Protein AF-A0A8I1XTA6-F1 (afdb_monomer_lite)

Foldseek 3Di:
DDPVVLVVCLCVVPLVVLVVVLVVVLVVVCVVCVVVLVVLVVVQVVVQVVVCCDPVNPDPDWDDWDFADDPVCLVVVNQKTWIWTAHVVPPPGPRIGTTIGGPNSNSVSVVVSVVVSVVVLLVQCLQVQRDDPPPPVSNVVSCCQQLVQLLLQCLACVVLQQVQLVVPCVFFLRHDRRFSLQSQQAQGWGQGLVVLEIGGDGSYLASCVSVVVLVVVCVVVVHCSCVVRVVSPPDHNVVSVVVSVVSVHDDDDWHKHKDQRHARSVRHRPSGIGIHTDD

Structure (mmCIF, N/CA/C/O backbone):
data_AF-A0A8I1XTA6-F1
#
_entry.id   AF-A0A8I1XTA6-F1
#
loop_
_atom_site.group_PDB
_atom_site.id
_atom_site.type_symbol
_atom_site.label_atom_id
_atom_site.label_alt_id
_atom_site.label_comp_id
_atom_site.label_asym_id
_atom_site.label_entity_id
_atom_site.label_seq_id
_atom_site.pdbx_PDB_ins_code
_atom_site.Cartn_x
_atom_site.Cartn_y
_atom_site.Cartn_z
_atom_site.occupancy
_atom_site.B_iso_or_equiv
_atom_site.auth_seq_id
_atom_site.auth_comp_id
_atom_site.auth_asym_id
_atom_site.auth_atom_id
_atom_site.pdbx_PDB_model_num
ATOM 1 N N . MET A 1 1 ? 16.127 -5.825 5.470 1.00 48.69 1 MET A N 1
ATOM 2 C CA . MET A 1 1 ? 15.317 -5.416 6.632 1.00 48.69 1 MET A CA 1
ATOM 3 C C . MET A 1 1 ? 14.434 -6.584 7.025 1.00 48.69 1 MET A C 1
ATOM 5 O O . MET A 1 1 ? 13.783 -7.151 6.153 1.00 48.69 1 MET A O 1
ATOM 9 N N . ASN A 1 2 ? 14.467 -7.003 8.286 1.00 51.25 2 ASN A N 1
ATOM 10 C CA . ASN A 1 2 ? 13.578 -8.046 8.789 1.00 51.25 2 ASN A CA 1
ATOM 11 C C . ASN A 1 2 ? 12.186 -7.468 9.123 1.00 51.25 2 ASN A C 1
ATOM 13 O O . ASN A 1 2 ? 11.978 -6.255 9.117 1.00 51.25 2 ASN A O 1
ATOM 17 N N . ARG A 1 3 ? 11.213 -8.342 9.404 1.00 50.72 3 ARG A N 1
ATOM 18 C CA . ARG A 1 3 ? 9.814 -7.951 9.662 1.00 50.72 3 ARG A CA 1
ATOM 19 C C . ARG A 1 3 ? 9.674 -6.934 10.798 1.00 50.72 3 ARG A C 1
ATOM 21 O O . ARG A 1 3 ? 8.848 -6.030 10.712 1.00 50.72 3 ARG A O 1
ATOM 28 N N . GLN A 1 4 ? 10.450 -7.100 11.862 1.00 57.53 4 GLN A N 1
ATOM 29 C CA . GLN A 1 4 ? 10.361 -6.261 13.050 1.00 57.53 4 GLN A CA 1
ATOM 30 C C . GLN A 1 4 ? 10.988 -4.887 12.801 1.00 57.53 4 GLN A C 1
ATOM 32 O O . GLN A 1 4 ? 10.399 -3.876 13.168 1.00 57.53 4 GLN A O 1
ATOM 37 N N . GLU A 1 5 ? 12.113 -4.843 12.090 1.00 58.41 5 GLU A N 1
ATOM 38 C CA . GLU A 1 5 ? 12.756 -3.604 11.642 1.00 58.41 5 GLU A CA 1
ATOM 39 C C . GLU A 1 5 ? 11.857 -2.814 10.680 1.00 58.41 5 GLU A C 1
ATOM 41 O O . GLU A 1 5 ? 11.722 -1.602 10.823 1.00 58.41 5 GLU A O 1
ATOM 46 N N . ALA A 1 6 ? 11.184 -3.493 9.743 1.00 58.97 6 ALA A N 1
ATOM 47 C CA . ALA A 1 6 ? 10.256 -2.856 8.808 1.00 58.97 6 ALA A CA 1
ATOM 48 C C . ALA A 1 6 ? 9.039 -2.262 9.523 1.00 58.97 6 ALA A C 1
ATOM 50 O O . ALA A 1 6 ? 8.633 -1.139 9.223 1.00 58.97 6 ALA A O 1
ATOM 51 N N . LEU A 1 7 ? 8.487 -2.987 10.501 1.00 65.88 7 LEU A N 1
ATOM 52 C CA . LEU A 1 7 ? 7.398 -2.484 11.331 1.00 65.88 7 LEU A CA 1
ATOM 53 C C . LEU A 1 7 ? 7.845 -1.281 12.170 1.00 65.88 7 LEU A C 1
ATOM 55 O O . LEU A 1 7 ? 7.141 -0.280 12.211 1.00 65.88 7 LEU A O 1
ATOM 59 N N . GLN A 1 8 ? 9.017 -1.346 12.805 1.00 70.44 8 GLN A N 1
ATOM 60 C CA . GLN A 1 8 ? 9.535 -0.231 13.600 1.00 70.44 8 GLN A CA 1
ATOM 61 C C . GLN A 1 8 ? 9.811 1.009 12.750 1.00 70.44 8 GLN A C 1
ATOM 63 O O . GLN A 1 8 ? 9.433 2.111 13.141 1.00 70.44 8 GLN A O 1
ATOM 68 N N . HIS A 1 9 ? 10.411 0.837 11.573 1.00 71.00 9 HIS A N 1
ATOM 69 C CA . HIS A 1 9 ? 10.605 1.928 10.626 1.00 71.00 9 HIS A CA 1
ATOM 70 C C . HIS A 1 9 ? 9.260 2.504 10.164 1.00 71.00 9 HIS A C 1
ATOM 72 O O . HIS A 1 9 ? 9.090 3.717 10.122 1.00 71.00 9 HIS A O 1
ATOM 78 N N . PHE A 1 10 ? 8.265 1.661 9.868 1.00 69.12 10 PHE A N 1
ATOM 79 C CA . PHE A 1 10 ? 6.933 2.140 9.502 1.00 69.12 10 PHE A CA 1
ATOM 80 C C . PHE A 1 10 ? 6.284 2.978 10.611 1.00 69.12 10 PHE A C 1
ATOM 82 O O . PHE A 1 10 ? 5.764 4.061 10.341 1.00 69.12 10 PHE A O 1
ATOM 89 N N . LEU A 1 11 ? 6.349 2.491 11.853 1.00 73.50 11 LEU A N 1
ATOM 90 C CA . LEU A 1 11 ? 5.794 3.186 13.008 1.00 73.50 11 LEU A CA 1
ATOM 91 C C . LEU A 1 11 ? 6.466 4.549 13.208 1.00 73.50 11 LEU A C 1
ATOM 93 O O . LEU A 1 11 ? 5.778 5.563 13.258 1.00 73.50 11 LEU A O 1
ATOM 97 N N . LYS A 1 12 ? 7.800 4.572 13.235 1.00 74.69 12 LYS A N 1
ATOM 98 C CA . LYS A 1 12 ? 8.580 5.773 13.545 1.00 74.69 12 LYS A CA 1
ATOM 99 C C . LYS A 1 12 ? 8.580 6.809 12.424 1.00 74.69 12 LYS A C 1
ATOM 101 O O . LYS A 1 12 ? 8.562 8.001 12.681 1.00 74.69 12 LYS A O 1
ATOM 106 N N . THR A 1 13 ? 8.653 6.371 11.172 1.00 73.88 13 THR A N 1
ATOM 107 C CA . THR A 1 13 ? 8.842 7.293 10.044 1.00 73.88 13 THR A CA 1
ATOM 108 C C . THR A 1 13 ? 7.522 7.780 9.458 1.00 73.88 13 THR A C 1
ATOM 110 O O . THR A 1 13 ? 7.516 8.781 8.755 1.00 73.88 13 THR A O 1
ATOM 113 N N . TYR A 1 14 ? 6.413 7.069 9.688 1.00 72.00 14 TYR A N 1
ATOM 114 C CA . TYR A 1 14 ? 5.147 7.384 9.020 1.00 72.00 14 TYR A CA 1
ATOM 115 C C . TYR A 1 14 ? 3.947 7.363 9.956 1.00 72.00 14 TYR A C 1
ATOM 117 O O . TYR A 1 14 ? 3.095 8.242 9.851 1.00 72.00 14 TYR A O 1
ATOM 125 N N . ALA A 1 15 ? 3.853 6.382 10.859 1.00 76.94 15 ALA A N 1
ATOM 126 C CA . ALA A 1 15 ? 2.692 6.310 11.740 1.00 76.94 15 ALA A CA 1
ATOM 127 C C . ALA A 1 15 ? 2.677 7.436 12.776 1.00 76.94 15 ALA A C 1
ATOM 129 O O . ALA A 1 15 ? 1.611 7.985 13.042 1.00 76.94 15 ALA A O 1
ATOM 130 N N . GLU A 1 16 ? 3.844 7.804 13.309 1.00 82.94 16 GLU A N 1
ATOM 131 C CA . GLU A 1 16 ? 3.987 8.936 14.228 1.00 82.94 16 GLU A CA 1
ATOM 132 C C . GLU A 1 16 ? 3.536 10.253 13.590 1.00 82.94 16 GLU A C 1
ATOM 134 O O . GLU A 1 16 ? 2.741 10.967 14.193 1.00 82.94 16 GLU A O 1
ATOM 139 N N . ASP A 1 17 ? 3.955 10.550 12.358 1.00 82.62 17 ASP A N 1
ATOM 140 C CA . ASP A 1 17 ? 3.582 11.796 11.674 1.00 82.62 17 ASP A CA 1
ATOM 141 C C . ASP A 1 17 ? 2.072 11.894 11.438 1.00 82.62 17 ASP A C 1
ATOM 143 O O . ASP A 1 17 ? 1.451 12.907 11.769 1.00 82.62 17 ASP A O 1
ATOM 147 N N . VAL A 1 18 ? 1.464 10.819 10.922 1.00 85.88 18 VAL A N 1
ATOM 148 C CA . VAL A 1 18 ? 0.011 10.755 10.697 1.00 85.88 18 VAL A CA 1
ATOM 149 C C . VAL A 1 18 ? -0.735 10.895 12.022 1.00 85.88 18 VAL A C 1
ATOM 151 O O . VAL A 1 18 ? -1.675 11.683 12.125 1.00 85.88 18 VAL A O 1
ATOM 154 N N . LEU A 1 19 ? -0.304 10.174 13.061 1.00 88.88 19 LEU A N 1
ATOM 155 C CA . LEU A 1 19 ? -0.917 10.252 14.384 1.00 88.88 19 LEU A CA 1
ATOM 156 C C . LEU A 1 19 ? -0.824 11.671 14.957 1.00 88.88 19 LEU A C 1
ATOM 158 O O . LEU A 1 19 ? -1.839 12.218 15.383 1.00 88.88 19 LEU A O 1
ATOM 162 N N . ASN A 1 20 ? 0.358 12.285 14.927 1.00 88.75 20 ASN A N 1
ATOM 163 C CA . ASN A 1 20 ? 0.586 13.632 15.446 1.00 88.75 20 ASN A CA 1
ATOM 164 C C . ASN A 1 20 ? -0.258 14.667 14.699 1.00 88.75 20 ASN A C 1
ATOM 166 O O . ASN A 1 20 ? -0.903 15.509 15.326 1.00 88.75 20 ASN A O 1
ATOM 170 N N . GLN A 1 21 ? -0.332 14.572 13.370 1.00 91.19 21 GLN A N 1
ATOM 171 C CA . GLN A 1 21 ? -1.180 15.447 12.568 1.00 91.19 21 GLN A CA 1
ATOM 172 C C . GLN A 1 21 ? -2.655 15.337 12.981 1.00 91.19 21 GLN A C 1
ATOM 174 O O . GLN A 1 21 ? -3.318 16.358 13.181 1.00 91.19 21 GLN A O 1
ATOM 179 N N . LYS A 1 22 ? -3.174 14.115 13.145 1.00 93.56 22 LYS A N 1
ATOM 180 C CA . LYS A 1 22 ? -4.571 13.894 13.547 1.00 93.56 22 LYS A CA 1
ATOM 181 C C . LYS A 1 22 ? -4.841 14.320 14.988 1.00 93.56 22 LYS A C 1
ATOM 183 O O . LYS A 1 22 ? -5.890 14.902 15.251 1.00 93.56 22 LYS A O 1
ATOM 188 N N . LEU A 1 23 ? -3.892 14.123 15.903 1.00 94.31 23 LEU A N 1
ATOM 189 C CA . LEU A 1 23 ? -3.981 14.635 17.274 1.00 94.31 23 LEU 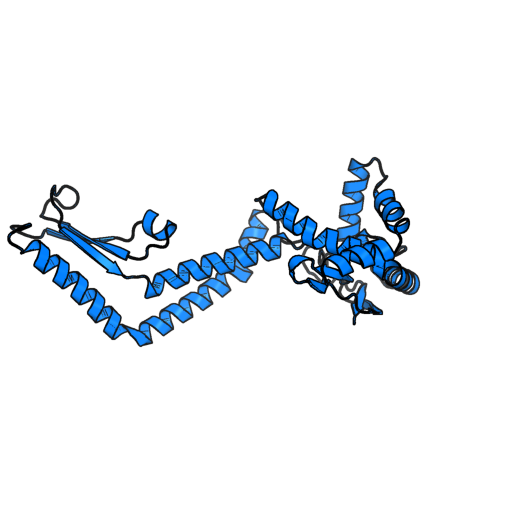A CA 1
ATOM 190 C C . LEU A 1 23 ? -4.050 16.168 17.299 1.00 94.31 23 LEU A C 1
ATOM 192 O O . LEU A 1 23 ? -4.891 16.728 18.000 1.00 94.31 23 LEU A O 1
ATOM 196 N N . HIS A 1 24 ? -3.238 16.858 16.492 1.00 94.38 24 HIS A N 1
ATOM 197 C CA . HIS A 1 24 ? -3.305 18.317 16.368 1.00 94.38 24 HIS A CA 1
ATOM 198 C C . HIS A 1 24 ? -4.648 18.803 15.808 1.00 94.38 24 HIS A C 1
ATOM 200 O O . HIS A 1 24 ? -5.187 19.806 16.284 1.00 94.38 24 HIS A O 1
ATOM 206 N N . GLN A 1 25 ? -5.211 18.089 14.830 1.00 95.38 25 GLN A N 1
ATOM 207 C CA . GLN A 1 25 ? -6.542 18.382 14.291 1.00 95.38 25 GLN A CA 1
ATOM 208 C C . GLN A 1 25 ? -7.642 18.173 15.338 1.00 95.38 25 GLN A C 1
ATOM 210 O O . GLN A 1 25 ? -8.510 19.032 15.483 1.00 95.38 25 GLN A O 1
ATOM 215 N N . ALA A 1 26 ? -7.582 17.080 16.103 1.00 95.81 26 ALA A N 1
ATOM 216 C CA . ALA A 1 26 ? -8.522 16.808 17.187 1.00 95.81 26 ALA A CA 1
ATOM 217 C C . ALA A 1 26 ? -8.454 17.872 18.293 1.00 95.81 26 ALA A C 1
ATOM 219 O O . ALA A 1 26 ? -9.493 18.355 18.738 1.00 95.81 26 ALA A O 1
ATOM 220 N N . ALA A 1 27 ? -7.247 18.285 18.693 1.00 96.31 27 ALA A N 1
ATOM 221 C CA . ALA A 1 27 ? -7.046 19.336 19.691 1.00 96.31 27 ALA A CA 1
ATOM 222 C C . ALA A 1 27 ? -7.568 20.700 19.210 1.00 96.31 27 ALA A C 1
ATOM 224 O O . ALA A 1 27 ? -8.235 21.414 19.954 1.00 96.31 27 ALA A O 1
ATOM 225 N N . SER A 1 28 ? -7.315 21.039 17.944 1.00 96.88 28 SER A N 1
ATOM 226 C CA . SER A 1 28 ? -7.805 22.283 17.344 1.00 96.88 28 SER A CA 1
ATOM 227 C C . SER A 1 28 ? -9.329 22.301 17.250 1.00 96.88 28 SER A C 1
ATOM 229 O O . SER A 1 28 ? -9.949 23.317 17.550 1.00 96.88 28 SER A O 1
ATOM 231 N N . LEU A 1 29 ? -9.941 21.170 16.882 1.00 97.06 29 LEU A N 1
ATOM 232 C CA . LEU A 1 29 ? -11.393 21.032 16.887 1.00 97.06 29 LEU A CA 1
ATOM 233 C C . LEU A 1 29 ? -11.953 21.189 18.300 1.00 97.06 29 LEU A C 1
ATOM 235 O O . LEU A 1 29 ? -12.891 21.954 18.479 1.00 97.06 29 LEU A O 1
ATOM 239 N N . TYR A 1 30 ? -11.373 20.508 19.294 1.00 96.50 30 TYR A N 1
ATOM 240 C CA . TYR A 1 30 ? -11.808 20.616 20.686 1.00 96.50 30 TYR A CA 1
ATOM 241 C C . TYR A 1 30 ? -11.887 22.076 21.133 1.00 96.50 30 TYR A C 1
ATOM 243 O O . TYR A 1 30 ? -12.929 22.497 21.619 1.00 96.50 30 TYR A O 1
ATOM 251 N N . GLU A 1 31 ? -10.843 22.875 20.897 1.00 97.56 31 GLU A N 1
ATOM 252 C CA . GLU A 1 31 ? -10.858 24.292 21.278 1.00 97.56 31 GLU A CA 1
ATOM 253 C C . GLU A 1 31 ? -11.952 25.103 20.573 1.00 97.56 31 GLU A C 1
ATOM 255 O O . GLU A 1 31 ? -12.505 26.025 21.171 1.00 97.56 31 GLU A O 1
ATOM 260 N N . GLN A 1 32 ? -12.294 24.752 19.330 1.00 97.56 32 GLN A N 1
ATOM 261 C CA . GLN A 1 32 ? -13.351 25.420 18.566 1.00 97.56 32 GLN A CA 1
ATOM 262 C C . GLN A 1 32 ? -14.754 25.102 19.093 1.00 97.56 32 GLN A C 1
ATOM 264 O O . GLN A 1 32 ? -15.602 25.990 19.099 1.00 97.56 32 GLN A O 1
ATOM 269 N N . ILE A 1 33 ? -15.001 23.858 19.518 1.00 97.12 33 ILE A N 1
ATOM 270 C CA . ILE A 1 33 ? -16.348 23.376 19.876 1.00 97.12 33 ILE A CA 1
ATOM 271 C C . ILE A 1 33 ? -16.519 23.049 21.368 1.00 97.12 33 ILE A C 1
ATOM 273 O O . ILE A 1 33 ? -17.531 22.473 21.761 1.00 97.12 33 ILE A O 1
ATOM 277 N N . LYS A 1 34 ? -15.553 23.396 22.230 1.00 97.06 34 LYS A N 1
ATOM 278 C CA . LYS A 1 34 ? -15.532 22.975 23.645 1.00 97.06 34 LYS A CA 1
ATOM 279 C C . LYS A 1 34 ? -16.805 23.298 24.422 1.00 97.06 34 LYS A C 1
ATOM 281 O O . LYS A 1 34 ? -17.253 22.461 25.195 1.00 97.06 34 LYS A O 1
ATOM 286 N N . GLU A 1 35 ? -17.410 24.463 24.204 1.00 97.69 35 GLU A N 1
ATOM 287 C CA . GLU A 1 35 ? -18.631 24.865 24.917 1.00 97.69 35 GLU A CA 1
ATOM 288 C C . GLU A 1 35 ? -19.833 23.991 24.520 1.00 97.69 35 GLU A C 1
ATOM 290 O O . GLU A 1 35 ? -20.652 23.615 25.363 1.00 97.69 35 GLU A O 1
ATOM 295 N N . GLU A 1 36 ? -19.907 23.593 23.247 1.00 97.12 36 GLU A N 1
ATOM 296 C CA . GLU A 1 36 ? -20.911 22.647 22.753 1.00 97.12 36 GLU A CA 1
ATOM 297 C C . GLU A 1 36 ? -20.675 21.250 23.337 1.00 97.12 36 GLU A C 1
ATOM 299 O O . GLU A 1 36 ? -21.623 20.589 23.760 1.00 97.12 36 GLU A O 1
ATOM 304 N N . LEU A 1 37 ? -19.413 20.818 23.432 1.00 96.56 37 LEU A N 1
ATOM 305 C CA . LEU A 1 37 ? -19.048 19.530 24.029 1.00 96.56 37 LEU A CA 1
ATOM 306 C C . LEU A 1 37 ? -19.367 19.474 25.526 1.00 96.56 37 LEU A C 1
ATOM 308 O O . LEU A 1 37 ? -19.936 18.487 25.990 1.00 96.56 37 LEU A O 1
ATOM 312 N N . ILE A 1 38 ? -19.050 20.537 26.273 1.00 96.81 38 ILE A N 1
ATOM 313 C CA . ILE A 1 38 ? -19.413 20.679 27.689 1.00 96.81 38 ILE A CA 1
ATOM 314 C C . ILE A 1 38 ? -20.933 20.595 27.835 1.00 96.81 38 ILE A C 1
ATOM 316 O O . ILE A 1 38 ? -21.432 19.829 28.661 1.00 96.81 38 ILE A O 1
ATOM 320 N N . SER A 1 39 ? -21.673 21.327 26.999 1.00 97.44 39 SER A N 1
ATOM 321 C CA . SER A 1 39 ? -23.137 21.322 27.021 1.00 97.44 39 SER A CA 1
ATOM 322 C C . SER A 1 39 ? -23.707 19.933 26.722 1.00 97.44 39 SER A C 1
ATOM 324 O O . SER A 1 39 ? -24.559 19.450 27.464 1.00 97.44 39 SER A O 1
ATOM 326 N N . SER A 1 40 ? -23.198 19.257 25.690 1.00 96.62 40 SER A N 1
ATOM 327 C CA . SER A 1 40 ? -23.594 17.895 25.308 1.00 96.62 40 SER A CA 1
ATOM 328 C C . SER A 1 40 ? -23.311 16.880 26.421 1.00 96.62 40 SER A C 1
ATOM 330 O O . SER A 1 40 ? -24.167 16.062 26.771 1.00 96.62 40 SER A O 1
ATOM 332 N N . PHE A 1 41 ? -22.141 16.971 27.059 1.00 96.88 41 PHE A N 1
ATOM 333 C CA . PHE A 1 41 ? -21.799 16.117 28.191 1.00 96.88 41 PHE A CA 1
ATOM 334 C C . PHE A 1 41 ? -22.749 16.347 29.373 1.00 96.88 41 PHE A C 1
ATOM 336 O O . PHE A 1 41 ? -23.328 15.384 29.883 1.00 96.88 41 PHE A O 1
ATOM 343 N N . ILE A 1 42 ? -22.976 17.606 29.766 1.00 97.62 42 ILE A N 1
ATOM 344 C CA . ILE A 1 42 ? -23.913 17.962 30.843 1.00 97.62 42 ILE A CA 1
ATOM 345 C C . ILE A 1 42 ? -25.319 17.440 30.532 1.00 97.62 42 ILE A C 1
ATOM 347 O O . ILE A 1 42 ? -25.950 16.851 31.407 1.00 97.62 42 ILE A O 1
ATOM 351 N N . GLN A 1 43 ? -25.795 17.596 29.296 1.00 97.06 43 GLN A N 1
ATOM 352 C CA . GLN A 1 43 ? -27.102 17.092 28.871 1.00 97.06 43 GLN A CA 1
ATOM 353 C C . GLN A 1 43 ? -27.194 15.568 28.989 1.00 97.06 43 GLN A C 1
ATOM 355 O O . GLN A 1 43 ? -28.184 15.062 29.518 1.00 97.06 43 GLN A O 1
ATOM 360 N N . SER A 1 44 ? -26.160 14.830 28.571 1.00 97.00 44 SER A N 1
ATOM 361 C CA . SER A 1 44 ? -26.131 13.367 28.725 1.00 97.00 44 SER A CA 1
ATOM 362 C C . SER A 1 44 ? -26.210 12.947 30.200 1.00 97.00 44 SER A C 1
ATOM 364 O O . SER A 1 44 ? -26.946 12.024 30.552 1.00 97.00 44 SER A O 1
ATOM 366 N N . PHE A 1 45 ? -25.522 13.680 31.082 1.00 96.56 45 PHE A N 1
ATOM 367 C CA . PHE A 1 45 ? -25.512 13.419 32.518 1.00 96.56 45 PHE A CA 1
ATOM 368 C C . PHE A 1 45 ? -26.859 13.755 33.177 1.00 96.56 45 PHE A C 1
ATOM 370 O O . PHE A 1 45 ? -27.386 12.993 33.988 1.00 96.56 45 PHE A O 1
ATOM 377 N N . GLN A 1 46 ? -27.456 14.888 32.809 1.00 95.38 46 GLN A N 1
ATOM 378 C CA . GLN A 1 46 ? -28.787 15.273 33.274 1.00 95.38 46 GLN A CA 1
ATOM 379 C C . GLN A 1 46 ? -29.844 14.268 32.815 1.00 95.38 46 GLN A C 1
ATOM 381 O O . GLN A 1 46 ? -30.687 13.866 33.614 1.00 95.38 46 GLN A O 1
ATOM 386 N N . SER A 1 47 ? -29.771 13.822 31.559 1.00 94.12 47 SER A N 1
ATOM 387 C CA . SER A 1 47 ? -30.701 12.846 30.995 1.00 94.12 47 SER A CA 1
ATOM 388 C C . SER A 1 47 ? -30.692 11.535 31.784 1.00 94.12 47 SER A C 1
ATOM 390 O O . SER A 1 47 ? -31.757 11.076 32.199 1.00 94.12 47 SER A O 1
ATOM 392 N N . ILE A 1 48 ? -29.511 10.984 32.095 1.00 94.44 48 ILE A N 1
ATOM 393 C CA . ILE A 1 48 ? -29.426 9.739 32.872 1.00 94.44 48 ILE A CA 1
ATOM 394 C C . ILE A 1 48 ? -29.921 9.921 34.317 1.00 94.44 48 ILE A C 1
ATOM 396 O O . ILE A 1 48 ? -30.574 9.032 34.864 1.00 94.44 48 ILE A O 1
ATOM 400 N N . CYS A 1 49 ? -29.687 11.088 34.927 1.00 91.94 49 CYS A N 1
ATOM 401 C CA . CYS A 1 49 ? -30.195 11.391 36.268 1.00 91.94 49 CYS A CA 1
ATOM 402 C C . CYS A 1 49 ? -31.727 11.495 36.290 1.00 91.94 49 CYS A C 1
ATOM 404 O O . CYS A 1 49 ? -32.368 10.952 37.189 1.00 91.94 49 CYS A O 1
ATOM 406 N N . LEU A 1 50 ? -32.319 12.161 35.294 1.00 91.06 50 LEU A N 1
ATOM 407 C CA . LEU A 1 50 ? -33.772 12.270 35.150 1.00 91.06 50 LEU A CA 1
ATOM 408 C C . LEU A 1 50 ? -34.410 10.902 34.895 1.00 91.06 50 LEU A C 1
ATOM 410 O O . LEU A 1 50 ? -35.433 10.586 35.498 1.00 91.06 50 LEU A O 1
ATOM 414 N N . GLN A 1 51 ? -33.786 10.069 34.061 1.00 90.31 51 GLN A N 1
ATOM 415 C CA . GLN A 1 51 ? -34.262 8.713 33.796 1.00 90.31 51 GLN A CA 1
ATOM 416 C C . GLN A 1 51 ? -34.251 7.854 35.065 1.00 90.31 51 GLN A C 1
ATOM 418 O O . GLN A 1 51 ? -35.256 7.217 35.377 1.00 90.31 51 GLN A O 1
ATOM 423 N N . ALA A 1 52 ? -33.168 7.901 35.843 1.00 88.75 52 ALA A N 1
ATOM 424 C CA . ALA A 1 52 ? -33.059 7.176 37.109 1.00 88.75 52 ALA A CA 1
ATOM 425 C C . ALA A 1 52 ? -34.049 7.661 38.186 1.00 88.75 52 ALA A C 1
ATOM 427 O O . ALA A 1 52 ? -34.345 6.924 39.126 1.00 88.75 52 ALA A O 1
ATOM 428 N N . HIS A 1 53 ? -34.565 8.887 38.059 1.00 85.12 53 HIS A N 1
ATOM 429 C CA . HIS A 1 53 ? -35.583 9.447 38.949 1.00 85.12 53 HIS A CA 1
ATOM 430 C C . HIS A 1 53 ? -37.024 9.252 38.439 1.00 85.12 53 HIS A C 1
ATOM 432 O O . HIS A 1 53 ? -37.979 9.519 39.167 1.00 85.12 53 HIS A O 1
ATOM 438 N N . SER A 1 54 ? -37.205 8.797 37.197 1.00 81.94 54 SER A N 1
ATOM 439 C CA . SER A 1 54 ? -38.529 8.598 36.599 1.00 81.94 54 SER A CA 1
ATOM 440 C C . SER A 1 54 ? -39.301 7.464 37.282 1.00 81.94 54 SER A C 1
ATOM 442 O O . SER A 1 54 ? -38.707 6.493 37.737 1.00 81.94 54 SER A O 1
ATOM 444 N N . ALA A 1 55 ? -40.635 7.551 37.323 1.00 67.25 55 ALA A N 1
ATOM 445 C CA . ALA A 1 55 ? -41.486 6.562 38.001 1.00 67.25 55 ALA A CA 1
ATOM 446 C C . ALA A 1 55 ? -41.377 5.133 37.424 1.00 67.25 55 ALA A C 1
ATOM 448 O O . ALA A 1 55 ? -41.677 4.169 38.121 1.00 67.25 55 ALA A O 1
ATOM 449 N N . GLU A 1 56 ? -40.941 4.998 36.171 1.00 65.88 56 GLU A N 1
ATOM 450 C CA . GLU A 1 56 ? -40.810 3.722 35.458 1.00 65.88 56 GLU A CA 1
ATOM 451 C C . GLU A 1 56 ? -39.512 2.972 35.807 1.00 65.88 56 GLU A C 1
ATOM 453 O O . GLU A 1 56 ? -39.481 1.745 35.787 1.00 65.88 56 GLU A O 1
ATOM 458 N N . VAL A 1 57 ? -38.453 3.698 36.187 1.00 68.88 57 VAL A N 1
ATOM 459 C CA . VAL A 1 57 ? -37.127 3.141 36.526 1.00 68.88 57 VAL A CA 1
ATOM 460 C C . VAL A 1 57 ? -36.628 3.717 37.856 1.00 68.88 57 VAL A C 1
ATOM 462 O O . VAL A 1 57 ? -35.431 3.918 38.055 1.00 68.88 57 VAL A O 1
ATOM 465 N N . ALA A 1 58 ? -37.558 4.036 38.762 1.00 70.56 58 ALA A N 1
ATOM 466 C CA . ALA A 1 58 ? -37.290 4.827 39.957 1.00 70.56 58 ALA A CA 1
ATOM 467 C C . ALA A 1 58 ? -36.253 4.142 40.853 1.00 70.56 58 ALA A C 1
ATOM 469 O O . ALA A 1 58 ? -36.561 3.238 41.636 1.00 70.56 58 ALA A O 1
ATOM 470 N N . LYS A 1 59 ? -35.003 4.601 40.770 1.00 77.25 59 LYS A N 1
ATOM 471 C CA . LYS A 1 59 ? -33.940 4.144 41.655 1.00 77.25 59 LYS A CA 1
ATOM 472 C C . LYS A 1 59 ? -34.064 4.878 42.977 1.00 77.25 59 LYS A C 1
ATOM 474 O O . LYS A 1 59 ? -34.036 6.104 43.030 1.00 77.25 59 LYS A O 1
ATOM 479 N N . THR A 1 60 ? -34.135 4.125 44.073 1.00 73.56 60 THR A N 1
ATOM 480 C CA . THR A 1 60 ? -34.210 4.701 45.425 1.00 73.56 60 THR A CA 1
ATOM 481 C C . THR A 1 60 ? -32.983 5.561 45.734 1.00 73.56 60 THR A C 1
ATOM 483 O O . THR A 1 60 ? -33.090 6.575 46.421 1.00 73.56 60 THR A O 1
ATOM 486 N N . ARG A 1 61 ? -31.807 5.155 45.227 1.00 85.25 61 ARG A N 1
ATOM 487 C CA . ARG A 1 61 ? -30.553 5.911 45.310 1.00 85.25 61 ARG A CA 1
ATOM 488 C C . ARG A 1 61 ? -29.569 5.451 44.234 1.00 85.25 61 ARG A C 1
ATOM 490 O O . ARG A 1 61 ? -29.267 4.263 44.152 1.00 85.25 61 ARG A O 1
ATOM 497 N N . ILE A 1 62 ? -29.030 6.396 43.468 1.00 89.88 62 ILE A N 1
ATOM 498 C CA . ILE A 1 62 ? -27.920 6.141 42.541 1.00 89.88 62 ILE A CA 1
ATOM 499 C C . ILE A 1 62 ? -26.635 5.972 43.360 1.00 89.88 62 ILE A C 1
ATOM 501 O O . ILE A 1 62 ? -26.319 6.813 44.205 1.00 89.88 62 ILE A O 1
ATOM 505 N N . GLY A 1 63 ? -25.918 4.874 43.130 1.00 90.12 63 GLY A N 1
ATOM 506 C CA . GLY A 1 63 ? -24.592 4.619 43.692 1.00 90.12 63 GLY A CA 1
ATOM 507 C C . GLY A 1 63 ? -23.471 5.018 42.735 1.00 90.12 63 GLY A C 1
ATOM 508 O O . GLY A 1 63 ? -22.485 5.610 43.168 1.00 90.12 63 GLY A O 1
ATOM 509 N N . TYR A 1 64 ? -23.640 4.733 41.438 1.00 94.69 64 TYR A N 1
ATOM 510 C CA . TYR A 1 64 ? -22.604 4.930 40.422 1.00 94.69 64 TYR A CA 1
ATOM 511 C C . TYR A 1 64 ? -23.202 5.395 39.096 1.00 94.69 64 TYR A C 1
ATOM 513 O O . TYR A 1 64 ? -24.262 4.922 38.696 1.00 94.69 64 TYR A O 1
ATOM 521 N N . ILE A 1 65 ? -22.487 6.271 38.389 1.00 95.19 65 ILE A N 1
ATOM 522 C CA . ILE A 1 65 ? -22.727 6.577 36.975 1.00 95.19 65 ILE A CA 1
ATOM 523 C C . ILE A 1 65 ? -21.414 6.337 36.238 1.00 95.19 65 ILE A C 1
ATOM 525 O O . ILE A 1 65 ? -20.378 6.867 36.640 1.00 95.19 65 ILE A O 1
ATOM 529 N N . THR A 1 66 ? -21.440 5.534 35.180 1.00 96.50 66 THR A N 1
ATOM 530 C CA . THR A 1 66 ? -20.247 5.211 34.390 1.00 96.50 66 THR A CA 1
ATOM 531 C C . THR A 1 66 ? -20.424 5.630 32.944 1.00 96.50 66 THR A C 1
ATOM 533 O O . THR A 1 66 ? -21.497 5.436 32.381 1.00 96.50 66 THR A O 1
ATOM 536 N N . TYR A 1 67 ? -19.352 6.140 32.343 1.00 97.25 67 TYR A N 1
ATOM 537 C CA . TYR A 1 67 ? -19.247 6.393 30.910 1.00 97.25 67 TYR A CA 1
ATOM 538 C C . TYR A 1 67 ? -18.215 5.420 30.351 1.00 97.25 67 TYR A C 1
ATOM 540 O O . TYR A 1 67 ? -17.019 5.557 30.610 1.00 97.25 67 TYR A O 1
ATOM 548 N N . SER A 1 68 ? -18.674 4.442 29.576 1.00 95.00 68 SER A N 1
ATOM 549 C CA . SER A 1 68 ? -17.835 3.342 29.099 1.00 95.00 68 SER A CA 1
ATOM 550 C C . SER A 1 68 ? -17.792 3.291 27.573 1.00 95.00 68 SER A C 1
ATOM 552 O O . SER A 1 68 ? -18.819 3.109 26.917 1.00 95.00 68 SER A O 1
ATOM 554 N N . MET A 1 69 ? -16.593 3.404 26.994 1.00 94.62 69 MET A N 1
ATOM 555 C CA . MET A 1 69 ? -16.366 3.125 25.573 1.00 94.62 69 MET A CA 1
ATOM 556 C C . MET A 1 69 ? -16.136 1.626 25.388 1.00 94.62 69 MET A C 1
ATOM 558 O O . MET A 1 69 ? -15.219 1.052 25.979 1.00 94.62 69 MET A O 1
ATOM 562 N N . ARG A 1 70 ? -16.960 0.971 24.565 1.00 93.56 70 ARG A N 1
ATOM 563 C CA . ARG A 1 70 ? -16.850 -0.474 24.331 1.00 93.56 70 ARG A CA 1
ATOM 564 C C . ARG A 1 70 ? -15.865 -0.752 23.202 1.00 93.56 70 ARG A C 1
ATOM 566 O O . ARG A 1 70 ? -15.928 -0.139 22.142 1.00 93.56 70 ARG A O 1
ATOM 573 N N . ARG A 1 71 ? -15.002 -1.755 23.384 1.00 92.00 71 ARG A N 1
ATOM 574 C CA . ARG A 1 71 ? -14.086 -2.199 22.321 1.00 92.00 71 ARG A CA 1
ATOM 575 C C . ARG A 1 71 ? -14.842 -2.597 21.050 1.00 92.00 71 ARG A C 1
ATOM 577 O O . ARG A 1 71 ? -14.400 -2.263 19.962 1.00 92.00 71 ARG A O 1
ATOM 584 N N . THR A 1 72 ? -15.968 -3.298 21.183 1.00 93.31 72 THR A N 1
ATOM 585 C CA . THR A 1 72 ? -16.811 -3.685 20.040 1.00 93.31 72 THR A CA 1
ATOM 586 C C . THR A 1 72 ? -17.346 -2.468 19.293 1.00 93.31 72 THR A C 1
ATOM 588 O O . THR A 1 72 ? -17.279 -2.437 18.075 1.00 93.31 72 THR A O 1
ATOM 591 N N . TYR A 1 73 ? -17.761 -1.423 20.011 1.00 94.19 73 TYR A N 1
ATOM 592 C CA . TYR A 1 73 ? -18.228 -0.179 19.399 1.00 94.19 73 TYR A CA 1
ATOM 593 C C . TYR A 1 73 ? -17.125 0.492 18.574 1.00 94.19 73 TYR A C 1
ATOM 595 O O . TYR A 1 73 ? -17.359 0.827 17.416 1.00 94.19 73 TYR A O 1
ATOM 603 N N . LEU A 1 74 ? -15.902 0.582 19.110 1.00 90.31 74 LEU A N 1
ATOM 604 C CA . LEU A 1 74 ? -14.756 1.108 18.359 1.00 90.31 74 LEU A CA 1
ATOM 605 C C . LEU A 1 74 ? -14.487 0.311 17.074 1.00 90.31 74 LEU A C 1
ATOM 607 O O . LEU A 1 74 ? -14.281 0.912 16.021 1.00 90.31 74 LEU A O 1
ATOM 611 N N . MET A 1 75 ? -14.536 -1.025 17.148 1.00 86.62 75 MET A N 1
ATOM 612 C CA . MET A 1 75 ? -14.350 -1.905 15.984 1.00 86.62 75 MET A CA 1
ATOM 613 C C . MET A 1 75 ? -15.431 -1.691 14.913 1.00 86.62 75 MET A C 1
ATOM 615 O O . MET A 1 75 ? -15.120 -1.703 13.724 1.00 86.62 75 MET A O 1
ATOM 619 N N . ASP A 1 76 ? -16.674 -1.444 15.332 1.00 91.38 76 ASP A N 1
ATOM 620 C CA . ASP A 1 76 ? -17.826 -1.223 14.448 1.00 91.38 76 ASP A CA 1
ATOM 621 C C . ASP A 1 76 ? -17.985 0.247 14.018 1.00 91.38 76 ASP A C 1
ATOM 623 O O . ASP A 1 76 ? -18.968 0.610 13.371 1.00 91.38 76 ASP A O 1
ATOM 627 N N . ARG A 1 77 ? -17.026 1.11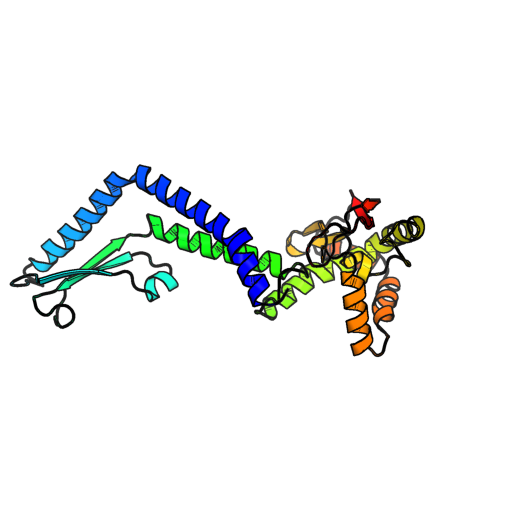5 14.374 1.00 90.69 77 ARG A N 1
ATOM 628 C CA . ARG A 1 77 ? -17.074 2.572 14.148 1.00 90.69 77 ARG A CA 1
ATOM 629 C C . ARG A 1 77 ? -18.292 3.259 14.774 1.00 90.69 77 ARG A C 1
ATOM 631 O O . ARG A 1 77 ? -18.735 4.310 14.316 1.00 90.69 77 ARG A O 1
ATOM 638 N N . ASN A 1 78 ? -18.808 2.683 15.852 1.00 95.00 78 ASN A N 1
ATOM 639 C CA . ASN A 1 78 ? -19.750 3.326 16.748 1.00 95.00 78 ASN A CA 1
ATOM 640 C C . ASN A 1 78 ? -18.957 4.056 17.838 1.00 95.00 78 ASN A C 1
ATOM 642 O O . ASN A 1 78 ? -18.215 3.442 18.598 1.00 95.00 78 ASN A O 1
ATOM 646 N N . TYR A 1 79 ? -19.099 5.374 17.922 1.00 95.75 79 TYR A N 1
ATOM 647 C CA . TYR A 1 79 ? -18.305 6.205 18.833 1.00 95.75 79 TYR A CA 1
ATOM 648 C C . TYR A 1 79 ? -19.104 6.732 20.022 1.00 95.75 79 TYR A C 1
ATOM 650 O O . TYR A 1 79 ? -18.699 7.692 20.676 1.00 95.75 79 TYR A O 1
ATOM 658 N N . ASN A 1 80 ? -20.227 6.087 20.327 1.00 96.50 80 ASN A N 1
ATOM 659 C CA . ASN A 1 80 ? -21.028 6.417 21.492 1.00 96.50 80 ASN A CA 1
ATOM 660 C C . ASN A 1 80 ? -20.441 5.773 22.753 1.00 96.50 80 ASN A C 1
ATOM 662 O O . ASN A 1 80 ? -20.275 4.555 22.830 1.00 96.50 80 ASN A O 1
ATOM 666 N N . TYR A 1 81 ? -20.185 6.577 23.778 1.00 96.94 81 TYR A N 1
ATOM 667 C CA . TYR A 1 81 ? -20.061 6.071 25.138 1.00 96.94 81 TYR A CA 1
ATOM 668 C C . TYR A 1 81 ? -21.406 5.522 25.595 1.00 96.94 81 TYR A C 1
ATOM 670 O O . TYR A 1 81 ? -22.446 6.149 25.389 1.00 96.94 81 TYR A O 1
ATOM 678 N N . VAL A 1 82 ? -21.369 4.371 26.259 1.00 96.50 82 VAL A N 1
ATOM 679 C CA . VAL A 1 82 ? -22.516 3.858 27.002 1.00 96.50 82 VAL A CA 1
ATOM 680 C C . VAL A 1 82 ? -22.501 4.504 28.380 1.00 96.50 82 VAL A C 1
ATOM 682 O O . VAL A 1 82 ? -21.510 4.396 29.105 1.00 96.50 82 VAL A O 1
ATOM 685 N N . VAL A 1 83 ? -23.586 5.200 28.707 1.00 97.12 83 VAL A N 1
ATOM 686 C CA . VAL A 1 83 ? -23.796 5.837 30.006 1.00 97.12 83 VAL A CA 1
ATOM 687 C C . VAL A 1 83 ? -24.705 4.936 30.819 1.00 97.12 83 VAL A C 1
ATOM 689 O O . VAL A 1 83 ? -25.822 4.654 30.403 1.00 97.12 83 VAL A O 1
ATOM 692 N N . GLU A 1 84 ? -24.236 4.472 31.966 1.00 95.19 84 GLU A N 1
ATOM 693 C CA . GLU A 1 84 ? -24.999 3.562 32.820 1.00 95.19 84 GLU A CA 1
ATOM 694 C C . GLU A 1 84 ? -25.096 4.136 34.227 1.00 95.19 84 GLU A C 1
ATOM 696 O O . GLU A 1 84 ? -24.079 4.534 34.798 1.00 95.19 84 GLU A O 1
ATOM 701 N N . ALA A 1 85 ? -26.308 4.174 34.784 1.00 95.12 85 ALA A N 1
ATOM 702 C CA . ALA A 1 85 ? -26.529 4.526 36.182 1.00 95.12 85 ALA A CA 1
ATOM 703 C C . ALA A 1 85 ? -26.994 3.307 36.976 1.00 95.12 85 ALA A C 1
ATOM 705 O O . ALA A 1 85 ? -27.981 2.652 36.631 1.00 95.12 85 ALA A O 1
ATOM 706 N N . TYR A 1 86 ? -26.284 3.053 38.067 1.00 93.56 86 TYR A N 1
ATOM 707 C CA . TYR A 1 86 ? -26.433 1.893 38.929 1.00 93.56 86 TYR A CA 1
ATOM 708 C C . TYR A 1 86 ? -26.851 2.312 40.338 1.00 93.56 86 TYR A C 1
ATOM 710 O O . TYR A 1 86 ? -26.525 3.409 40.807 1.00 93.56 86 TYR A O 1
ATOM 718 N N . ASP A 1 87 ? -27.516 1.413 41.051 1.00 91.44 87 ASP A N 1
ATOM 719 C CA . ASP A 1 87 ? -27.659 1.479 42.498 1.00 91.44 87 ASP A CA 1
ATOM 720 C C . ASP A 1 87 ? -26.323 1.151 43.207 1.00 91.44 87 ASP A C 1
ATOM 722 O O . ASP A 1 87 ? -25.248 1.085 42.602 1.00 91.44 87 ASP A O 1
ATOM 726 N N . LYS A 1 88 ? -26.361 0.967 44.529 1.00 92.69 88 LYS A N 1
ATOM 727 C CA . LYS A 1 88 ? -25.170 0.645 45.336 1.00 92.69 88 LYS A CA 1
ATOM 728 C C . LYS A 1 88 ? -24.472 -0.671 44.948 1.00 92.69 88 LYS A C 1
ATOM 730 O O . LYS A 1 88 ? -23.342 -0.883 45.373 1.00 92.69 88 LYS A O 1
ATOM 735 N N . ASN A 1 89 ? -25.134 -1.550 44.197 1.00 92.12 89 ASN A N 1
ATOM 736 C CA . ASN A 1 89 ? -24.614 -2.847 43.770 1.00 92.12 89 ASN A CA 1
ATOM 737 C C . ASN A 1 89 ? -23.795 -2.753 42.470 1.00 92.12 89 ASN A C 1
ATOM 739 O O . ASN A 1 89 ? -23.245 -3.762 42.024 1.00 92.12 89 ASN A O 1
ATOM 743 N N . TRP A 1 90 ? -23.664 -1.550 41.892 1.00 92.00 90 TRP A N 1
ATOM 744 C CA . TRP A 1 90 ? -22.842 -1.275 40.711 1.00 92.00 90 TRP A CA 1
ATOM 745 C C . TRP A 1 90 ? -23.184 -2.229 39.554 1.00 92.00 90 TRP A C 1
ATOM 747 O O . TRP A 1 90 ? -24.355 -2.381 39.233 1.00 92.00 90 TRP A O 1
ATOM 757 N N . PHE A 1 91 ? -22.211 -2.920 38.953 1.00 89.56 91 PHE A N 1
ATOM 758 C CA . PHE A 1 91 ? -22.444 -3.861 37.847 1.00 89.56 91 PHE A CA 1
ATOM 759 C C . PHE A 1 91 ? -23.361 -5.058 38.174 1.00 89.56 91 PHE A C 1
ATOM 761 O O . PHE A 1 91 ? -23.758 -5.767 37.253 1.00 89.56 91 PHE A O 1
ATOM 768 N N . PHE A 1 92 ? -23.697 -5.302 39.447 1.00 92.38 92 PHE A N 1
ATOM 769 C CA . PHE A 1 92 ? -24.668 -6.329 39.852 1.00 92.38 92 PHE A CA 1
ATOM 770 C C . PHE A 1 92 ? -26.095 -5.791 40.018 1.00 92.38 92 PHE A C 1
ATOM 772 O O . PHE A 1 92 ? -26.986 -6.540 40.418 1.00 92.38 92 PHE A O 1
ATOM 779 N N . ASP A 1 93 ? -26.322 -4.509 39.737 1.00 90.38 93 ASP A N 1
ATOM 780 C CA . ASP A 1 93 ? -27.664 -3.945 39.645 1.00 90.38 93 ASP A CA 1
ATOM 781 C C . ASP A 1 93 ? -28.457 -4.684 38.550 1.00 90.38 93 ASP A C 1
ATOM 783 O O . ASP A 1 93 ? -28.025 -4.712 37.394 1.00 90.38 93 ASP A O 1
ATOM 787 N N . PRO A 1 94 ? -29.605 -5.300 38.875 1.00 87.44 94 PRO A N 1
ATOM 788 C CA . PRO A 1 94 ? -30.388 -6.048 37.899 1.00 87.44 94 PRO A CA 1
ATOM 789 C C . PRO A 1 94 ? -31.129 -5.147 36.901 1.00 87.44 94 PRO A C 1
ATOM 791 O O . PRO A 1 94 ? -31.640 -5.651 35.902 1.00 87.44 94 PRO A O 1
ATOM 794 N N . GLN A 1 95 ? -31.239 -3.842 37.172 1.00 88.81 95 GLN A N 1
ATOM 795 C CA . GLN A 1 95 ? -31.996 -2.895 36.352 1.00 88.81 95 GLN A CA 1
ATOM 796 C C . GLN A 1 95 ? -31.277 -1.541 36.229 1.00 88.81 95 GLN A C 1
ATOM 798 O O . GLN A 1 95 ? -31.806 -0.522 36.683 1.00 88.81 95 GLN A O 1
ATOM 803 N N . PRO A 1 96 ? -30.066 -1.479 35.650 1.00 90.88 96 PRO A N 1
ATOM 804 C CA . PRO A 1 96 ? -29.380 -0.209 35.438 1.00 90.88 96 PRO A CA 1
ATOM 805 C C . PRO A 1 96 ? -30.145 0.674 34.441 1.00 90.88 96 PRO A C 1
ATOM 807 O O . PRO A 1 96 ? -30.856 0.189 33.560 1.00 90.88 96 PRO A O 1
ATOM 810 N N . CYS A 1 97 ? -29.997 1.990 34.578 1.00 93.12 97 CYS A N 1
ATOM 811 C CA . CYS A 1 97 ? -30.475 2.936 33.566 1.00 93.12 97 CYS A CA 1
ATOM 812 C C . CYS A 1 97 ? -29.426 3.078 32.463 1.00 93.12 97 CYS A C 1
ATOM 814 O O . CYS A 1 97 ? -28.232 3.006 32.755 1.00 93.12 97 CYS A O 1
ATOM 816 N N . TYR A 1 98 ? -29.865 3.341 31.231 1.00 93.06 98 TYR A N 1
ATOM 817 C CA . TYR A 1 98 ? -28.994 3.422 30.060 1.00 93.06 98 TYR A CA 1
ATOM 818 C C . TYR A 1 98 ? -29.185 4.729 29.298 1.00 93.06 98 TYR A C 1
ATOM 820 O O . TYR A 1 98 ? -30.301 5.099 28.940 1.00 93.06 98 TYR A O 1
ATOM 828 N N . GLY A 1 99 ? -28.067 5.355 28.959 1.00 94.31 99 GLY A N 1
ATOM 829 C CA . GLY A 1 99 ? -27.969 6.505 28.079 1.00 94.31 99 GLY A CA 1
ATOM 830 C C . GLY A 1 99 ? -26.763 6.387 27.153 1.00 94.31 99 GLY A C 1
ATOM 831 O O . GLY A 1 99 ? -26.004 5.414 27.185 1.00 94.31 99 GLY A O 1
ATOM 832 N N . ILE A 1 100 ? -26.587 7.404 26.317 1.00 96.12 100 ILE A N 1
ATOM 833 C CA . ILE A 1 100 ? -25.473 7.497 25.374 1.00 96.12 100 ILE A CA 1
ATOM 834 C C . ILE A 1 100 ? -24.845 8.886 25.420 1.00 96.12 100 ILE A C 1
ATOM 836 O O . ILE A 1 100 ? -25.522 9.877 25.693 1.00 96.12 100 ILE A O 1
ATOM 840 N N . TYR A 1 101 ? -23.553 8.951 25.119 1.00 97.12 101 TYR A N 1
ATOM 841 C CA . TYR A 1 101 ? -22.844 10.200 24.854 1.00 97.12 101 TYR A CA 1
ATOM 842 C C . TYR A 1 101 ? -21.998 10.047 23.591 1.00 97.12 101 TYR A C 1
ATOM 844 O O . TYR A 1 101 ? -21.155 9.154 23.514 1.00 97.12 101 TYR A O 1
ATOM 852 N N . ASP A 1 102 ? -22.228 10.904 22.600 1.00 95.56 102 ASP A N 1
ATOM 853 C CA . ASP A 1 102 ? -21.526 10.843 21.319 1.00 95.56 102 ASP A CA 1
ATOM 854 C C . ASP A 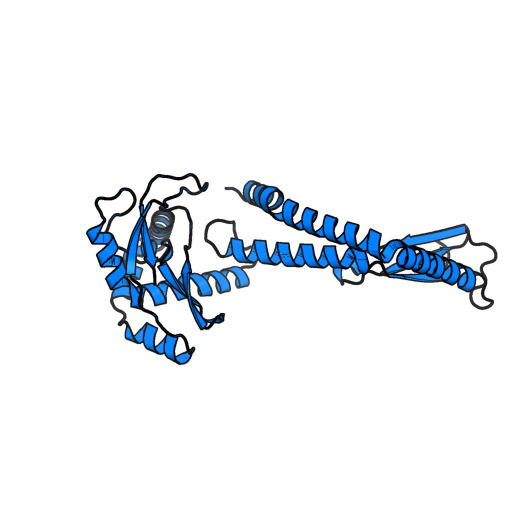1 102 ? -20.108 11.426 21.437 1.00 95.56 102 ASP A C 1
ATOM 856 O O . ASP A 1 102 ? -19.915 12.628 21.630 1.00 95.56 102 ASP A O 1
ATOM 860 N N . ALA A 1 103 ? -19.096 10.567 21.296 1.00 95.75 103 ALA A N 1
ATOM 861 C CA . ALA A 1 103 ? -17.689 10.957 21.219 1.00 95.75 103 ALA A CA 1
ATOM 862 C C . ALA A 1 103 ? -17.127 10.859 19.787 1.00 95.75 103 ALA A C 1
ATOM 864 O O . ALA A 1 103 ? -15.909 10.855 19.579 1.00 95.75 103 ALA A O 1
ATOM 865 N N . GLY A 1 104 ? -17.993 10.810 18.774 1.00 95.25 104 GLY A N 1
ATOM 866 C CA . GLY A 1 104 ? -17.618 10.750 17.365 1.00 95.25 104 GLY A CA 1
ATOM 867 C C . GLY A 1 104 ? -16.758 11.925 16.912 1.00 95.25 104 GLY A C 1
ATOM 868 O O . GLY A 1 104 ? -15.917 11.754 16.029 1.00 95.25 104 GLY A O 1
ATOM 869 N N . TRP A 1 105 ? -16.877 13.086 17.564 1.00 94.50 105 TRP A N 1
ATOM 870 C CA . TRP A 1 105 ? -16.053 14.263 17.279 1.00 94.50 105 TRP A CA 1
ATOM 871 C C . TRP A 1 105 ? -14.543 13.979 17.386 1.00 94.50 105 TRP A C 1
ATOM 873 O O . TRP A 1 105 ? -13.777 14.507 16.578 1.00 94.50 105 TRP A O 1
ATOM 883 N N . VAL A 1 106 ? -14.119 13.117 18.325 1.00 94.19 106 VAL A N 1
ATOM 884 C CA . VAL A 1 106 ? -12.708 12.738 18.517 1.00 94.19 106 VAL A CA 1
ATOM 885 C C . VAL A 1 106 ? -12.381 11.395 17.867 1.00 94.19 106 VAL A C 1
ATOM 887 O O . VAL A 1 106 ? -11.365 11.270 17.185 1.00 94.19 106 VAL A O 1
ATOM 890 N N . PHE A 1 107 ? -13.252 10.390 17.998 1.00 93.75 107 PHE A N 1
ATOM 891 C CA . PHE A 1 107 ? -12.956 9.044 17.494 1.00 93.75 107 PHE A CA 1
ATOM 892 C C . PHE A 1 107 ? -13.049 8.915 15.968 1.00 93.75 107 PHE A C 1
ATOM 894 O O . PHE A 1 107 ? -12.458 7.992 15.406 1.00 93.75 107 PHE A O 1
ATOM 901 N N . ARG A 1 108 ? -13.670 9.870 15.260 1.00 91.31 108 ARG A N 1
ATOM 902 C CA . ARG A 1 108 ? -13.551 9.942 13.792 1.00 91.31 108 ARG A CA 1
ATOM 903 C C . ARG A 1 108 ? -12.093 10.031 13.334 1.00 91.31 108 ARG A C 1
ATOM 905 O O . ARG A 1 108 ? -11.726 9.388 12.355 1.00 91.31 108 ARG A O 1
ATOM 912 N N . PHE A 1 109 ? -11.246 10.748 14.079 1.00 93.56 109 PHE A N 1
ATOM 913 C CA . PHE A 1 109 ? -9.830 10.892 13.746 1.00 93.56 109 PHE A CA 1
ATOM 914 C C . PHE A 1 109 ? -9.076 9.572 13.912 1.00 93.56 109 PHE A C 1
ATOM 916 O O . PHE A 1 109 ? -8.182 9.292 13.122 1.00 93.56 109 PHE A O 1
ATOM 923 N N . LEU A 1 110 ? -9.473 8.715 14.860 1.00 90.69 110 LEU A N 1
ATOM 924 C CA . LEU A 1 110 ? -8.935 7.354 14.961 1.00 90.69 110 LEU A CA 1
ATOM 925 C C . LEU A 1 110 ? -9.241 6.549 13.688 1.00 90.69 110 LEU A C 1
ATOM 927 O O . LEU A 1 110 ? -8.348 5.921 13.124 1.00 90.69 110 LEU A O 1
ATOM 931 N N . ALA A 1 111 ? -10.476 6.628 13.187 1.00 88.50 111 ALA A N 1
ATOM 932 C CA . ALA A 1 111 ? -10.875 5.972 11.941 1.00 88.50 111 ALA A CA 1
ATOM 933 C C . ALA A 1 111 ? -10.107 6.485 10.711 1.00 88.50 111 ALA A C 1
ATOM 935 O O . ALA A 1 111 ? -9.849 5.711 9.782 1.00 88.50 111 ALA A O 1
ATOM 936 N N . GLU A 1 112 ? -9.783 7.779 10.688 1.00 90.81 112 GLU A N 1
ATOM 937 C CA . GLU A 1 112 ? -8.962 8.403 9.649 1.00 90.81 112 GLU A CA 1
ATOM 938 C C . GLU A 1 112 ? -7.504 7.944 9.732 1.00 90.81 112 GLU A C 1
ATOM 940 O O . GLU A 1 112 ? -6.962 7.532 8.708 1.00 90.81 112 GLU A O 1
ATOM 945 N N . VAL A 1 113 ? -6.897 7.931 10.930 1.00 89.81 113 VAL A N 1
ATOM 946 C CA . VAL A 1 113 ? -5.547 7.376 11.150 1.00 89.81 113 VAL A CA 1
ATOM 947 C C . VAL A 1 113 ? -5.492 5.942 10.633 1.00 89.81 113 VAL A C 1
ATOM 949 O O . VAL A 1 113 ? -4.640 5.617 9.813 1.00 89.81 113 VAL A O 1
ATOM 952 N N . GLU A 1 114 ? -6.424 5.081 11.047 1.00 86.06 114 GLU A N 1
ATOM 953 C CA . GLU A 1 114 ? -6.481 3.698 10.563 1.00 86.06 114 GLU A CA 1
ATOM 954 C C . GLU A 1 114 ? -6.585 3.621 9.035 1.00 86.06 114 GLU A C 1
ATOM 956 O O . GLU A 1 114 ? -5.915 2.802 8.405 1.00 86.06 114 GLU A O 1
ATOM 961 N N . GLY A 1 115 ? -7.415 4.469 8.423 1.00 84.00 115 GLY A N 1
ATOM 962 C CA . GLY A 1 115 ? -7.569 4.538 6.972 1.00 84.00 115 GLY A CA 1
ATOM 963 C C . GLY A 1 115 ? -6.273 4.930 6.260 1.00 84.00 115 GLY A C 1
ATOM 964 O O . GLY A 1 115 ? -5.859 4.254 5.316 1.00 84.00 115 GLY A O 1
ATOM 965 N N . GLU A 1 116 ? -5.611 5.983 6.730 1.00 83.81 116 GLU A N 1
ATOM 966 C CA . GLU A 1 116 ? -4.368 6.501 6.156 1.00 83.81 116 GLU A CA 1
ATOM 967 C C . GLU A 1 116 ? -3.201 5.527 6.354 1.00 83.81 116 GLU A C 1
ATOM 969 O O . GLU A 1 116 ? -2.479 5.232 5.399 1.00 83.81 116 GLU A O 1
ATOM 974 N N . LEU A 1 117 ? -3.062 4.927 7.540 1.00 81.62 117 LEU A N 1
ATOM 975 C CA . LEU A 1 117 ? -2.051 3.898 7.795 1.00 81.62 117 LEU A CA 1
ATOM 976 C C . LEU A 1 117 ? -2.277 2.654 6.935 1.00 81.62 117 LEU A C 1
ATOM 978 O O . LEU A 1 117 ? -1.316 2.097 6.401 1.00 81.62 117 LEU A O 1
ATOM 982 N N . ASN A 1 118 ? -3.533 2.244 6.737 1.00 72.50 118 ASN A N 1
ATOM 983 C CA . ASN A 1 118 ? -3.867 1.151 5.829 1.00 72.50 118 ASN A CA 1
ATOM 984 C C . ASN A 1 118 ? -3.533 1.489 4.373 1.00 72.50 118 ASN A C 1
ATOM 986 O O . ASN A 1 118 ? -3.061 0.621 3.641 1.00 72.50 118 ASN A O 1
ATOM 990 N N . GLN A 1 119 ? -3.748 2.724 3.921 1.00 66.00 119 GLN A N 1
ATOM 991 C CA . GLN A 1 119 ? -3.350 3.141 2.573 1.00 66.00 119 GLN A CA 1
ATOM 992 C C . GLN A 1 119 ? -1.828 3.200 2.418 1.00 66.00 119 GLN A C 1
ATOM 994 O O . GLN A 1 119 ? -1.300 2.722 1.414 1.00 66.00 119 GLN A O 1
ATOM 999 N N . LEU A 1 120 ? -1.113 3.727 3.412 1.00 65.75 120 LEU A N 1
ATOM 1000 C CA . LEU A 1 120 ? 0.346 3.800 3.408 1.00 65.75 120 LEU A CA 1
ATOM 1001 C C . LEU A 1 120 ? 0.976 2.407 3.410 1.00 65.75 120 LEU A C 1
ATOM 1003 O O . LEU A 1 120 ? 1.853 2.150 2.589 1.00 65.75 120 LEU A O 1
ATOM 1007 N N . SER A 1 121 ? 0.500 1.490 4.256 1.00 57.34 121 SER A N 1
ATOM 1008 C CA . SER A 1 121 ? 0.957 0.095 4.247 1.00 57.34 121 SER A CA 1
ATOM 1009 C C . SER A 1 121 ? 0.641 -0.589 2.912 1.00 57.34 121 SER A C 1
ATOM 1011 O O . SER A 1 121 ? 1.467 -1.312 2.362 1.00 57.34 121 SER A O 1
ATOM 1013 N N . THR A 1 122 ? -0.521 -0.287 2.325 1.00 48.19 122 THR A N 1
ATOM 1014 C CA . THR A 1 122 ? -0.956 -0.827 1.033 1.00 48.19 122 THR A CA 1
ATOM 1015 C C . THR A 1 122 ? -0.084 -0.359 -0.128 1.00 48.19 122 THR A C 1
ATOM 1017 O O . THR A 1 122 ? 0.310 -1.179 -0.955 1.00 48.19 122 THR A O 1
ATOM 1020 N N . ASN A 1 123 ? 0.193 0.937 -0.223 1.00 48.03 123 ASN A N 1
ATOM 1021 C CA . ASN A 1 123 ? 0.972 1.498 -1.324 1.00 48.03 123 ASN A CA 1
ATOM 1022 C C . ASN A 1 123 ? 2.446 1.096 -1.226 1.00 48.03 123 ASN A C 1
ATOM 1024 O O . ASN A 1 123 ? 3.068 0.848 -2.252 1.00 48.03 123 ASN A O 1
ATOM 1028 N N . ARG A 1 124 ? 2.966 0.957 -0.003 1.00 52.06 124 ARG A N 1
ATOM 1029 C CA . ARG A 1 124 ? 4.352 0.553 0.258 1.00 52.06 124 ARG A CA 1
ATOM 1030 C C . ARG A 1 124 ? 4.585 -0.937 0.055 1.00 52.06 124 ARG A C 1
ATOM 1032 O O . ARG A 1 124 ? 5.594 -1.311 -0.500 1.00 52.06 124 ARG A O 1
ATOM 1039 N N . ALA A 1 125 ? 3.637 -1.808 0.388 1.00 47.69 125 ALA A N 1
ATOM 1040 C CA . ALA A 1 125 ? 3.805 -3.232 0.085 1.00 47.69 125 ALA A CA 1
ATOM 1041 C C . ALA A 1 125 ? 3.738 -3.554 -1.428 1.00 47.69 125 ALA A C 1
ATOM 1043 O O . ALA A 1 125 ? 3.949 -4.691 -1.825 1.00 47.69 125 ALA A O 1
ATOM 1044 N N . ALA A 1 126 ? 3.387 -2.575 -2.273 1.00 43.56 126 ALA A N 1
ATOM 1045 C CA . ALA A 1 126 ? 3.349 -2.726 -3.726 1.00 43.56 126 ALA A CA 1
ATOM 1046 C C . ALA A 1 126 ? 4.704 -2.412 -4.393 1.00 43.56 126 ALA A C 1
ATOM 1048 O O . ALA A 1 126 ? 4.999 -2.971 -5.446 1.00 43.56 126 ALA A O 1
ATOM 1049 N N . ASP A 1 127 ? 5.511 -1.521 -3.807 1.00 46.12 127 ASP A N 1
ATOM 1050 C CA . ASP A 1 127 ? 6.908 -1.341 -4.201 1.00 46.12 127 ASP A CA 1
ATOM 1051 C C . ASP A 1 127 ? 7.729 -2.482 -3.575 1.00 46.12 127 ASP A C 1
ATOM 1053 O O . ASP A 1 127 ? 7.464 -2.910 -2.456 1.00 46.12 127 ASP A O 1
ATOM 1057 N N . GLY A 1 128 ? 8.672 -3.073 -4.307 1.00 52.06 128 GLY A N 1
ATOM 1058 C CA . GLY A 1 128 ? 9.390 -4.297 -3.915 1.00 52.06 128 GLY A CA 1
ATOM 1059 C C . GLY A 1 128 ? 10.319 -4.157 -2.700 1.00 52.06 128 GLY A C 1
ATOM 1060 O O . GLY A 1 128 ? 11.267 -4.934 -2.577 1.00 52.06 128 GLY A O 1
ATOM 1061 N N . GLU A 1 129 ? 10.094 -3.167 -1.833 1.00 53.34 129 GLU A N 1
ATOM 1062 C CA . GLU A 1 129 ? 11.061 -2.648 -0.867 1.00 53.34 129 GLU A CA 1
ATOM 1063 C C . GLU A 1 129 ? 10.550 -2.522 0.564 1.00 53.34 129 GLU A C 1
ATOM 1065 O O . GLU A 1 129 ? 11.351 -2.324 1.484 1.00 53.34 129 GLU A O 1
ATOM 1070 N N . HIS A 1 130 ? 9.239 -2.617 0.795 1.00 51.12 130 HIS A N 1
ATOM 1071 C CA . HIS A 1 130 ? 8.664 -2.248 2.093 1.00 51.12 130 HIS A CA 1
ATOM 1072 C C . HIS A 1 130 ? 7.858 -3.347 2.800 1.00 51.12 1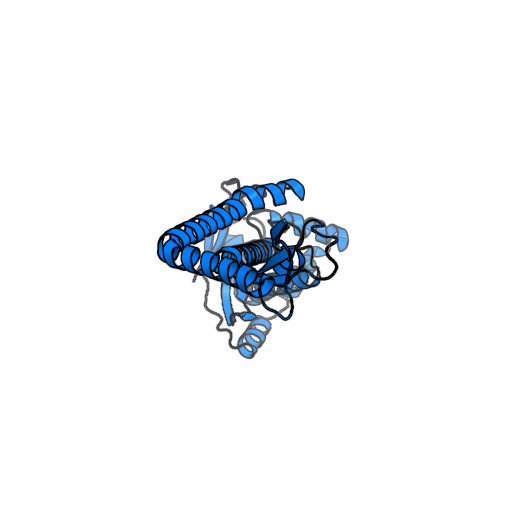30 HIS A C 1
ATOM 1074 O O . HIS A 1 130 ? 7.043 -3.067 3.679 1.00 51.12 130 HIS A O 1
ATOM 1080 N N . GLY A 1 131 ? 8.227 -4.606 2.542 1.00 49.03 131 GLY A N 1
ATOM 1081 C CA . GLY A 1 131 ? 7.833 -5.776 3.334 1.00 49.03 131 GLY A CA 1
ATOM 1082 C C . GLY A 1 131 ? 6.706 -6.600 2.710 1.00 49.03 131 GLY A C 1
ATOM 1083 O O . GLY A 1 131 ? 5.994 -6.137 1.829 1.00 49.03 131 GLY A O 1
ATOM 1084 N N . ALA A 1 132 ? 6.568 -7.852 3.160 1.00 43.62 132 ALA A N 1
ATOM 1085 C CA . ALA A 1 132 ? 5.592 -8.792 2.612 1.00 43.62 132 ALA A CA 1
ATOM 1086 C C . ALA A 1 132 ? 4.147 -8.322 2.865 1.00 43.62 132 ALA A C 1
ATOM 1088 O O . ALA A 1 132 ? 3.731 -8.173 4.018 1.00 43.62 132 ALA A O 1
ATOM 1089 N N . GLU A 1 133 ? 3.365 -8.140 1.799 1.00 50.81 133 GLU A N 1
ATOM 1090 C CA . GLU A 1 133 ? 1.911 -8.013 1.888 1.00 50.81 133 GLU A CA 1
ATOM 1091 C C . GLU A 1 133 ? 1.335 -9.353 2.363 1.00 50.81 133 GLU A C 1
ATOM 1093 O O . GLU A 1 133 ? 1.312 -10.353 1.649 1.00 50.81 133 GLU A O 1
ATOM 1098 N N . THR A 1 134 ? 0.889 -9.387 3.618 1.00 47.03 134 THR A N 1
ATOM 1099 C CA . THR A 1 134 ? 0.368 -10.617 4.238 1.00 47.03 134 THR A CA 1
ATOM 1100 C C . THR A 1 134 ? -0.964 -11.074 3.641 1.00 47.03 134 THR A C 1
ATOM 1102 O O . THR A 1 134 ? -1.343 -12.234 3.804 1.00 47.03 134 THR A O 1
ATOM 1105 N N . ASN A 1 135 ? -1.679 -10.189 2.936 1.00 53.28 135 ASN A N 1
ATOM 1106 C CA . ASN A 1 135 ? -2.860 -10.559 2.173 1.00 53.28 135 ASN A CA 1
ATOM 1107 C C . ASN A 1 135 ? -2.460 -10.952 0.745 1.00 53.28 135 ASN A C 1
ATOM 1109 O O . ASN A 1 135 ? -2.354 -10.106 -0.140 1.00 53.28 135 ASN A O 1
ATOM 1113 N N . TYR A 1 136 ? -2.313 -12.255 0.519 1.00 48.31 136 TYR A N 1
ATOM 1114 C CA . TYR A 1 136 ? -1.903 -12.823 -0.766 1.00 48.31 136 TYR A CA 1
ATOM 1115 C C . TYR A 1 136 ? -2.702 -12.301 -1.973 1.00 48.31 136 TYR A C 1
ATOM 1117 O O . TYR A 1 136 ? -2.122 -11.973 -3.003 1.00 48.31 136 TYR A O 1
ATOM 1125 N N . ALA A 1 137 ? -4.029 -12.173 -1.863 1.00 48.50 137 ALA A N 1
ATOM 1126 C CA . ALA A 1 137 ? -4.855 -11.690 -2.971 1.00 48.50 137 ALA A CA 1
ATOM 1127 C C . ALA A 1 137 ? -4.541 -10.226 -3.309 1.00 48.50 137 ALA A C 1
ATOM 1129 O O . ALA A 1 137 ? -4.452 -9.843 -4.475 1.00 48.50 137 ALA A O 1
ATOM 1130 N N . LYS A 1 138 ? -4.329 -9.407 -2.278 1.00 55.31 138 LYS A N 1
ATOM 1131 C CA . LYS A 1 138 ? -3.965 -8.000 -2.417 1.00 55.31 138 LYS A CA 1
ATOM 1132 C C . LYS A 1 138 ? -2.544 -7.835 -2.959 1.00 55.31 138 LYS A C 1
ATOM 1134 O O . LYS A 1 138 ? -2.336 -6.959 -3.795 1.00 55.31 138 LYS A O 1
ATOM 1139 N N . ASP A 1 139 ? -1.615 -8.689 -2.534 1.00 58.06 139 ASP A N 1
ATOM 1140 C CA . ASP A 1 139 ? -0.243 -8.748 -3.049 1.00 58.06 139 ASP A CA 1
ATOM 1141 C C . ASP A 1 139 ? -0.241 -9.088 -4.541 1.00 58.06 139 ASP A C 1
ATOM 1143 O O . ASP A 1 139 ? 0.255 -8.326 -5.369 1.00 58.06 139 ASP A O 1
ATOM 1147 N N . LEU A 1 140 ? -0.940 -10.166 -4.906 1.00 56.47 140 LEU A N 1
ATOM 1148 C CA . LEU A 1 140 ? -1.057 -10.640 -6.279 1.00 56.47 140 LEU A CA 1
ATOM 1149 C C . LEU A 1 140 ? -1.707 -9.595 -7.194 1.00 56.47 140 LEU A C 1
ATOM 1151 O O . LEU A 1 140 ? -1.213 -9.349 -8.292 1.00 56.47 140 LEU A O 1
ATOM 1155 N N . MET A 1 141 ? -2.782 -8.932 -6.753 1.00 60.75 141 MET A N 1
ATOM 1156 C CA . MET A 1 141 ? -3.430 -7.870 -7.533 1.00 60.75 141 MET A CA 1
ATOM 1157 C C . MET A 1 141 ? -2.511 -6.662 -7.767 1.00 60.75 141 MET A C 1
ATOM 1159 O O . MET A 1 141 ? -2.574 -6.042 -8.833 1.00 60.75 141 MET A O 1
ATOM 1163 N N . LYS A 1 142 ? -1.654 -6.316 -6.800 1.00 62.38 142 LYS A N 1
ATOM 1164 C CA . LYS A 1 142 ? -0.697 -5.203 -6.904 1.00 62.38 142 LYS A CA 1
ATOM 1165 C C . LYS A 1 142 ? 0.505 -5.557 -7.762 1.00 62.38 142 LYS A C 1
ATOM 1167 O O . LYS A 1 142 ? 0.826 -4.786 -8.665 1.00 62.38 142 LYS A O 1
ATOM 1172 N N . ALA A 1 143 ? 1.117 -6.715 -7.515 1.00 64.62 143 ALA A N 1
ATOM 1173 C CA . ALA A 1 143 ? 2.183 -7.263 -8.340 1.00 64.62 143 ALA A CA 1
ATOM 1174 C C . ALA A 1 143 ? 1.706 -7.355 -9.790 1.00 64.62 143 ALA A C 1
ATOM 1176 O O . ALA A 1 143 ? 2.382 -6.858 -10.684 1.00 64.62 143 ALA A O 1
ATOM 1177 N N . ASN A 1 144 ? 0.480 -7.842 -10.015 1.00 66.25 144 ASN A N 1
ATOM 1178 C CA . ASN A 1 144 ? -0.153 -7.800 -11.325 1.00 66.25 144 ASN A CA 1
ATOM 1179 C C . ASN A 1 144 ? -0.265 -6.355 -11.836 1.00 66.25 144 ASN A C 1
ATOM 1181 O O . ASN A 1 144 ? 0.285 -6.046 -12.879 1.00 66.25 144 ASN A O 1
ATOM 1185 N N . SER A 1 145 ? -0.869 -5.415 -11.103 1.00 65.31 145 SER A N 1
ATOM 1186 C CA . SER A 1 145 ? -1.019 -4.034 -11.595 1.00 65.31 145 SER A CA 1
ATOM 1187 C C . SER A 1 145 ? 0.303 -3.302 -11.888 1.00 65.31 145 SER A C 1
ATOM 1189 O O . SER A 1 145 ? 0.294 -2.390 -12.719 1.00 65.31 145 SER A O 1
ATOM 1191 N N . LEU A 1 146 ? 1.396 -3.620 -11.192 1.00 72.50 146 LEU A N 1
ATOM 1192 C CA . LEU A 1 146 ? 2.699 -2.969 -11.349 1.00 72.50 146 LEU A CA 1
ATOM 1193 C C . LEU A 1 146 ? 3.571 -3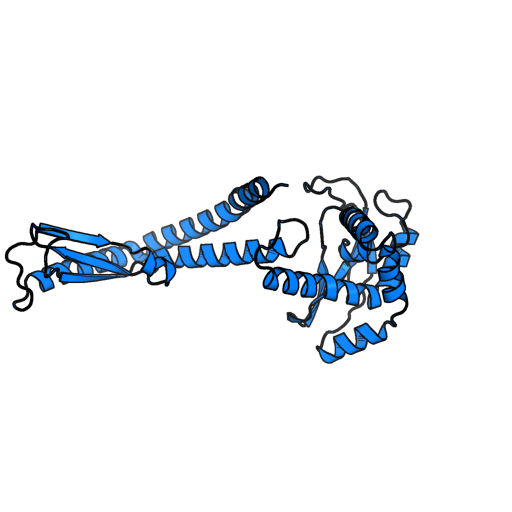.686 -12.377 1.00 72.50 146 LEU A C 1
ATOM 1195 O O . LEU A 1 146 ? 3.975 -3.076 -13.367 1.00 72.50 146 LEU A O 1
ATOM 1199 N N . ILE A 1 147 ? 3.823 -4.979 -12.174 1.00 82.62 147 ILE A N 1
ATOM 1200 C CA . ILE A 1 147 ? 4.680 -5.779 -13.050 1.00 82.62 147 ILE A CA 1
ATOM 1201 C C . ILE A 1 147 ? 4.024 -5.982 -14.410 1.00 82.62 147 ILE A C 1
ATOM 1203 O O . ILE A 1 147 ? 4.699 -5.807 -15.418 1.00 82.62 147 ILE A O 1
ATOM 1207 N N . PHE A 1 148 ? 2.717 -6.249 -14.491 1.00 86.69 148 PHE A N 1
ATOM 1208 C CA . PHE A 1 148 ? 2.050 -6.369 -15.793 1.00 86.69 148 PHE A CA 1
ATOM 1209 C C . PHE A 1 148 ? 2.131 -5.057 -16.581 1.00 86.69 148 PHE A C 1
ATOM 1211 O O . PHE A 1 148 ? 2.496 -5.053 -17.754 1.00 86.69 148 PHE A O 1
ATOM 1218 N N . GLY A 1 149 ? 1.882 -3.922 -15.918 1.00 91.75 149 GLY A N 1
ATOM 1219 C CA . GLY A 1 149 ? 2.003 -2.598 -16.532 1.00 91.75 149 GLY A CA 1
ATOM 1220 C C . GLY A 1 149 ? 3.423 -2.290 -17.019 1.00 91.75 149 GLY A C 1
ATOM 1221 O O . GLY A 1 149 ? 3.589 -1.690 -18.084 1.00 91.75 149 GLY A O 1
ATOM 1222 N N . LYS A 1 150 ? 4.446 -2.724 -16.271 1.00 93.38 150 LYS A N 1
ATOM 1223 C CA . LYS A 1 150 ? 5.862 -2.651 -16.662 1.00 93.38 150 LYS A CA 1
ATOM 1224 C C . LYS A 1 150 ? 6.197 -3.581 -17.824 1.00 93.38 150 LYS A C 1
ATOM 1226 O O . LYS A 1 150 ? 6.908 -3.154 -18.722 1.00 93.38 150 LYS A O 1
ATOM 1231 N N . ILE A 1 151 ? 5.669 -4.804 -17.848 1.00 93.94 151 ILE A N 1
ATOM 1232 C CA . ILE A 1 151 ? 5.867 -5.767 -18.940 1.00 93.94 151 ILE A CA 1
ATOM 1233 C C . ILE A 1 151 ? 5.277 -5.219 -20.240 1.00 93.94 151 ILE A C 1
ATOM 1235 O O . ILE A 1 151 ? 5.965 -5.191 -21.258 1.00 93.94 151 ILE A O 1
ATOM 1239 N N . LEU A 1 152 ? 4.044 -4.704 -20.206 1.00 94.62 152 LEU A N 1
ATOM 1240 C CA . LEU A 1 152 ? 3.444 -4.040 -21.366 1.00 94.62 152 LEU A CA 1
ATOM 1241 C C . LEU A 1 152 ? 4.276 -2.832 -21.813 1.00 94.62 152 LEU A C 1
ATOM 1243 O O . LEU A 1 152 ? 4.479 -2.625 -23.013 1.00 94.62 152 LEU A O 1
ATOM 1247 N N . GLY A 1 153 ? 4.790 -2.065 -20.846 1.00 95.75 153 GLY A N 1
ATOM 1248 C CA . GLY A 1 153 ? 5.719 -0.967 -21.089 1.00 95.75 153 GLY A CA 1
ATOM 1249 C C . GLY A 1 153 ? 7.003 -1.439 -21.770 1.00 95.75 153 GLY A C 1
ATOM 1250 O O . GLY A 1 153 ? 7.415 -0.838 -22.753 1.00 95.75 153 GLY A O 1
ATOM 1251 N N . TYR A 1 154 ? 7.592 -2.545 -21.320 1.00 97.00 154 TYR A N 1
ATOM 1252 C CA . TYR A 1 154 ? 8.802 -3.120 -21.899 1.00 97.00 154 TYR A CA 1
ATOM 1253 C C . TYR A 1 154 ? 8.582 -3.619 -23.329 1.00 97.00 154 TYR A C 1
ATOM 1255 O O . TYR A 1 154 ? 9.413 -3.366 -24.196 1.00 97.00 154 TYR A O 1
ATOM 1263 N N . ILE A 1 155 ? 7.445 -4.259 -23.615 1.00 96.81 155 ILE A N 1
ATOM 1264 C CA . ILE A 1 155 ? 7.092 -4.674 -24.983 1.00 96.81 155 ILE A CA 1
ATOM 1265 C C . ILE A 1 155 ? 7.029 -3.448 -25.912 1.00 96.81 155 ILE A C 1
ATOM 1267 O O . ILE A 1 155 ? 7.534 -3.486 -27.031 1.00 96.81 155 ILE A O 1
ATOM 1271 N N . TYR A 1 156 ? 6.458 -2.329 -25.449 1.00 97.50 156 TYR A N 1
ATOM 1272 C CA . TYR A 1 156 ? 6.223 -1.153 -26.294 1.00 97.50 156 TYR A CA 1
ATOM 1273 C C . TYR A 1 156 ? 7.403 -0.165 -26.376 1.00 97.50 156 TYR A C 1
ATOM 1275 O O . TYR A 1 156 ? 7.763 0.276 -27.467 1.00 97.50 156 TYR A O 1
ATOM 1283 N N . TYR A 1 157 ? 8.014 0.182 -25.242 1.00 97.44 157 TYR A N 1
ATOM 1284 C CA . TYR A 1 157 ? 9.106 1.163 -25.110 1.00 97.44 157 TYR A CA 1
ATOM 1285 C C . TYR A 1 157 ? 10.495 0.516 -24.967 1.00 97.44 157 TYR A C 1
ATOM 1287 O O . TYR A 1 157 ? 11.505 1.208 -24.820 1.00 97.44 157 TYR A O 1
ATOM 1295 N N . GLY A 1 158 ? 10.569 -0.818 -24.940 1.00 96.00 158 GLY A N 1
ATOM 1296 C CA . GLY A 1 158 ? 11.799 -1.531 -24.599 1.00 96.00 158 GLY A CA 1
ATOM 1297 C C . GLY A 1 158 ? 12.920 -1.347 -25.612 1.00 96.00 158 GLY A C 1
ATOM 1298 O O . GLY A 1 158 ? 14.082 -1.403 -25.232 1.00 96.00 158 GLY A O 1
ATOM 1299 N N . GLN A 1 159 ? 12.615 -1.096 -26.887 1.00 95.94 159 GLN A N 1
ATOM 1300 C CA . GLN A 1 159 ? 13.654 -0.868 -27.895 1.00 95.94 159 GLN A CA 1
ATOM 1301 C C . GLN A 1 159 ? 14.461 0.396 -27.581 1.00 95.94 159 GLN A C 1
ATOM 1303 O O . GLN A 1 159 ? 15.690 0.356 -27.552 1.00 95.94 159 GLN A O 1
ATOM 1308 N N . GLU A 1 160 ? 13.768 1.497 -27.309 1.00 96.88 160 GLU A N 1
ATOM 1309 C CA . GLU A 1 160 ? 14.347 2.795 -26.985 1.00 96.88 160 GLU A CA 1
ATOM 1310 C C . GLU A 1 160 ? 15.106 2.731 -25.649 1.00 96.88 160 GLU A C 1
ATOM 1312 O O . GLU A 1 160 ? 16.213 3.259 -25.525 1.00 96.88 160 GLU A O 1
ATOM 1317 N N . PHE A 1 161 ? 14.558 2.004 -24.670 1.00 97.81 161 PHE A N 1
ATOM 1318 C CA . PHE A 1 161 ? 15.228 1.720 -23.402 1.00 97.81 161 PHE A CA 1
ATOM 1319 C C . PHE A 1 161 ? 16.536 0.936 -23.590 1.00 97.81 161 PHE A C 1
ATOM 1321 O O . PHE A 1 161 ? 17.582 1.360 -23.101 1.00 97.81 161 PHE A O 1
ATOM 1328 N N . ARG A 1 162 ? 16.508 -0.180 -24.332 1.00 97.69 162 ARG A N 1
ATOM 1329 C CA . ARG A 1 162 ? 17.691 -1.016 -24.603 1.00 97.69 162 ARG A CA 1
ATOM 1330 C C . ARG A 1 162 ? 18.791 -0.235 -25.310 1.00 97.69 162 ARG A C 1
ATOM 1332 O O . ARG A 1 162 ? 19.960 -0.341 -24.946 1.00 97.69 162 ARG A O 1
ATOM 1339 N N . GLN A 1 163 ? 18.422 0.597 -26.284 1.00 97.81 163 GLN A N 1
ATOM 1340 C CA . GLN A 1 163 ? 19.362 1.498 -26.952 1.00 97.81 163 GLN A CA 1
ATOM 1341 C C . GLN A 1 163 ? 20.018 2.467 -25.961 1.00 97.81 163 GLN A C 1
ATOM 1343 O O . GLN A 1 163 ? 21.232 2.669 -26.014 1.00 97.81 163 GLN A O 1
ATOM 1348 N N . ALA A 1 164 ? 19.240 3.035 -25.036 1.00 97.88 164 ALA A N 1
ATOM 1349 C CA . ALA A 1 164 ? 19.767 3.909 -23.997 1.00 97.88 164 ALA A CA 1
ATOM 1350 C C . ALA A 1 164 ? 20.698 3.168 -23.024 1.00 97.88 164 ALA A C 1
ATOM 1352 O O . ALA A 1 164 ? 21.739 3.720 -22.674 1.00 97.88 164 ALA A O 1
ATOM 1353 N N . VAL A 1 165 ? 20.391 1.926 -22.639 1.00 97.38 165 VAL A N 1
ATOM 1354 C CA . VAL A 1 165 ? 21.281 1.101 -21.801 1.00 97.38 165 VAL A CA 1
ATOM 1355 C C . VAL A 1 165 ? 22.606 0.844 -22.511 1.00 97.38 165 VAL A C 1
ATOM 1357 O O . VAL A 1 165 ? 23.653 1.255 -22.017 1.00 97.38 165 VAL A O 1
ATOM 1360 N N . VAL A 1 166 ? 22.564 0.273 -23.719 1.00 97.81 166 VAL A N 1
ATOM 1361 C CA . VAL A 1 166 ? 23.772 -0.074 -24.486 1.00 97.81 166 VAL A CA 1
ATOM 1362 C C . VAL A 1 166 ? 24.661 1.150 -24.719 1.00 97.81 166 VAL A C 1
ATOM 1364 O O . VAL A 1 166 ? 25.876 1.075 -24.541 1.00 97.81 166 VAL A O 1
ATOM 1367 N N . LYS A 1 167 ? 24.065 2.303 -25.052 1.00 97.81 167 LYS A N 1
ATOM 1368 C CA . LYS A 1 167 ? 24.791 3.569 -25.247 1.00 97.81 167 LYS A CA 1
ATOM 1369 C C . LYS A 1 167 ? 25.535 4.035 -23.987 1.00 97.81 167 LYS A C 1
ATOM 1371 O O . LYS A 1 167 ? 26.543 4.732 -24.100 1.00 97.81 167 LYS A O 1
ATOM 1376 N N . ASN A 1 168 ? 25.040 3.680 -22.803 1.00 97.44 168 ASN A N 1
ATOM 1377 C CA . ASN A 1 168 ? 25.519 4.184 -21.519 1.00 97.44 168 ASN A CA 1
ATOM 1378 C C . ASN A 1 168 ? 26.188 3.116 -20.637 1.00 97.44 168 ASN A C 1
ATOM 1380 O O . ASN A 1 168 ? 26.503 3.416 -19.492 1.00 97.44 168 ASN A O 1
ATOM 1384 N N . ASN A 1 169 ? 26.508 1.932 -21.174 1.00 94.50 169 ASN A N 1
ATOM 1385 C CA . ASN A 1 169 ? 27.156 0.816 -20.455 1.00 94.50 169 ASN A CA 1
ATOM 1386 C C . ASN A 1 169 ? 28.511 1.133 -19.788 1.00 94.50 169 ASN A C 1
ATOM 1388 O O . ASN A 1 169 ? 29.056 0.317 -19.053 1.00 94.50 169 ASN A O 1
ATOM 1392 N N . LYS A 1 170 ? 29.098 2.294 -20.085 1.00 93.50 170 LYS A N 1
ATOM 1393 C CA . LYS A 1 170 ? 30.329 2.785 -19.449 1.00 93.50 170 LYS A CA 1
ATOM 1394 C C . LYS A 1 170 ? 30.087 3.469 -18.098 1.00 93.50 170 LYS A C 1
ATOM 1396 O O . LYS A 1 170 ? 31.049 3.766 -17.398 1.00 93.50 170 LYS A O 1
ATOM 1401 N N . LEU A 1 171 ? 28.837 3.795 -17.772 1.00 95.88 171 LEU A N 1
ATOM 1402 C CA . LEU A 1 171 ? 28.468 4.427 -16.509 1.00 95.88 171 LEU A CA 1
ATOM 1403 C C . LEU A 1 171 ? 28.273 3.352 -15.438 1.00 95.88 171 LEU A C 1
ATOM 1405 O O . LEU A 1 171 ? 27.623 2.340 -15.687 1.00 95.88 171 LEU A O 1
ATOM 1409 N N . SER A 1 172 ? 28.815 3.588 -14.241 1.00 94.75 172 SER A N 1
ATOM 1410 C CA . SER A 1 172 ? 28.659 2.673 -13.102 1.00 94.75 172 SER A CA 1
ATOM 1411 C C . SER A 1 172 ? 27.177 2.373 -12.848 1.00 94.75 172 SER A C 1
ATOM 1413 O O . SER A 1 172 ? 26.377 3.302 -12.825 1.00 94.75 172 SER A O 1
ATOM 1415 N N . GLY A 1 173 ? 26.805 1.103 -12.677 1.00 90.81 173 GLY A N 1
ATOM 1416 C CA . GLY A 1 173 ? 25.414 0.661 -12.480 1.00 90.81 173 GLY A CA 1
ATOM 1417 C C . GLY A 1 173 ? 24.606 0.399 -13.759 1.00 90.81 173 GLY A C 1
ATOM 1418 O O . GLY A 1 173 ? 23.607 -0.317 -13.706 1.00 90.81 173 GLY A O 1
ATOM 1419 N N . ILE A 1 174 ? 25.047 0.885 -14.926 1.00 94.50 174 ILE A N 1
ATOM 1420 C CA . ILE A 1 174 ? 24.416 0.572 -16.217 1.00 94.50 174 ILE A CA 1
ATOM 1421 C C . ILE A 1 174 ? 25.269 -0.470 -16.932 1.00 94.50 174 ILE A C 1
ATOM 1423 O O . ILE A 1 174 ? 26.374 -0.180 -17.379 1.00 94.50 174 ILE A O 1
ATOM 1427 N N . THR A 1 175 ? 24.750 -1.690 -17.060 1.00 92.19 175 THR A N 1
ATOM 1428 C CA . THR A 1 175 ? 25.438 -2.785 -17.753 1.00 92.19 175 THR A CA 1
ATOM 1429 C C . THR A 1 175 ? 24.472 -3.609 -18.605 1.00 92.19 175 THR A C 1
ATOM 1431 O O . THR A 1 175 ? 23.252 -3.540 -18.447 1.00 92.19 175 THR A O 1
ATOM 1434 N N . GLY A 1 176 ? 25.015 -4.422 -19.513 1.00 92.69 176 GLY A N 1
ATOM 1435 C CA . GLY A 1 176 ? 24.232 -5.387 -20.283 1.00 92.69 176 GLY A CA 1
ATOM 1436 C C . GLY A 1 176 ? 23.491 -4.776 -2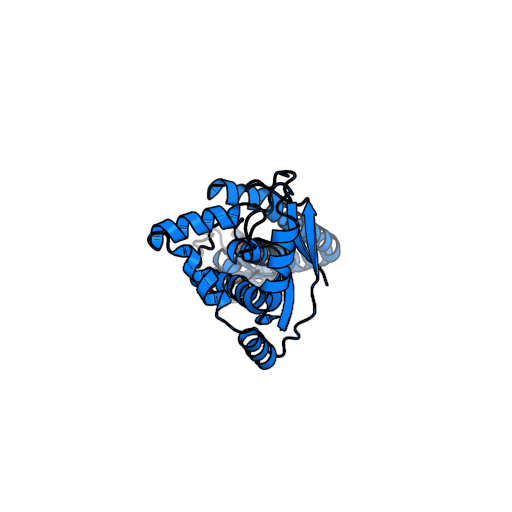1.473 1.00 92.69 176 GLY A C 1
ATOM 1437 O O . GLY A 1 176 ? 24.025 -3.934 -22.194 1.00 92.69 176 GLY A O 1
ATOM 1438 N N . LYS A 1 177 ? 22.287 -5.284 -21.755 1.00 94.06 177 LYS A N 1
ATOM 1439 C CA . LYS A 1 177 ? 21.512 -4.926 -22.957 1.00 94.06 177 LYS A CA 1
ATOM 1440 C C . LYS A 1 177 ? 20.205 -4.192 -22.659 1.00 94.06 177 LYS A C 1
ATOM 1442 O O . LYS A 1 177 ? 19.563 -3.764 -23.611 1.00 94.06 177 LYS A O 1
ATOM 1447 N N . GLY A 1 178 ? 19.826 -4.018 -21.392 1.00 93.62 178 GLY A N 1
ATOM 1448 C CA . GLY A 1 178 ? 18.547 -3.421 -21.003 1.00 93.62 178 GLY A CA 1
ATOM 1449 C C . GLY A 1 178 ? 17.415 -4.442 -20.970 1.00 93.62 178 GLY A C 1
ATOM 1450 O O . GLY A 1 178 ? 16.416 -4.311 -21.679 1.00 93.62 178 GLY A O 1
ATOM 1451 N N . ASP A 1 179 ? 17.566 -5.479 -20.162 1.00 94.12 179 ASP A N 1
ATOM 1452 C CA . ASP A 1 179 ? 16.552 -6.528 -20.079 1.00 94.12 179 ASP A CA 1
ATOM 1453 C C . ASP A 1 179 ? 15.304 -6.116 -19.291 1.00 94.12 179 ASP A C 1
ATOM 1455 O O . ASP A 1 179 ? 15.211 -5.026 -18.717 1.00 94.12 179 ASP A O 1
ATOM 1459 N N . VAL A 1 180 ? 14.312 -7.009 -19.277 1.00 93.31 180 VAL A N 1
ATOM 1460 C CA . VAL A 1 180 ? 13.045 -6.783 -18.576 1.00 93.31 180 VAL A CA 1
ATOM 1461 C C . VAL A 1 180 ? 13.241 -6.558 -17.075 1.00 93.31 180 VAL A C 1
ATOM 1463 O O . VAL A 1 180 ? 12.509 -5.767 -16.488 1.00 93.31 180 VAL A O 1
ATOM 1466 N N . PHE A 1 181 ? 14.236 -7.184 -16.440 1.00 91.94 181 PHE A N 1
ATOM 1467 C CA . PHE A 1 181 ? 14.479 -6.992 -15.010 1.00 91.94 181 PHE A CA 1
ATOM 1468 C C . PHE A 1 181 ? 15.001 -5.579 -14.741 1.00 91.94 181 PHE A C 1
ATOM 1470 O O . PHE A 1 181 ? 14.500 -4.915 -13.834 1.00 91.94 181 PHE A O 1
ATOM 1477 N N . GLN A 1 182 ? 15.933 -5.087 -15.566 1.00 94.00 182 GLN A N 1
ATOM 1478 C CA . GLN A 1 182 ? 16.399 -3.696 -15.507 1.00 94.00 182 GLN A CA 1
ATOM 1479 C C . GLN A 1 182 ? 15.264 -2.711 -15.802 1.00 94.00 182 GLN A C 1
ATOM 1481 O O . GLN A 1 182 ? 15.105 -1.730 -15.082 1.00 94.00 182 GLN A O 1
ATOM 1486 N N . TYR A 1 183 ? 14.435 -2.978 -16.816 1.00 95.00 183 TYR A N 1
ATOM 1487 C CA . TYR A 1 183 ? 13.297 -2.115 -17.139 1.00 95.00 183 TYR A CA 1
ATOM 1488 C C . TYR A 1 183 ? 12.281 -2.057 -15.996 1.00 95.00 183 TYR A C 1
ATOM 1490 O O . TYR A 1 183 ? 11.817 -0.973 -15.643 1.00 95.00 183 TYR A O 1
ATOM 1498 N N . CYS A 1 184 ? 11.923 -3.205 -15.416 1.00 91.50 184 CYS A N 1
ATOM 1499 C CA . CYS A 1 184 ? 10.992 -3.279 -14.295 1.00 91.50 184 CYS A CA 1
ATOM 1500 C C . CYS A 1 184 ? 11.533 -2.543 -13.068 1.00 91.50 184 CYS A C 1
ATOM 1502 O O . CYS A 1 184 ? 10.770 -1.819 -12.434 1.00 91.50 184 CYS A O 1
ATOM 1504 N N . ASN A 1 185 ? 12.831 -2.674 -12.780 1.00 91.12 185 ASN A N 1
ATOM 1505 C CA . ASN A 1 185 ? 13.473 -2.002 -11.652 1.00 91.12 185 ASN A CA 1
ATOM 1506 C C . ASN A 1 185 ? 13.553 -0.474 -11.854 1.00 91.12 185 ASN A C 1
ATOM 1508 O O . ASN A 1 185 ? 13.109 0.297 -11.005 1.00 91.12 185 ASN A O 1
ATOM 1512 N N . TRP A 1 186 ? 14.032 -0.083 -13.040 1.00 93.56 186 TRP A N 1
ATOM 1513 C CA . TRP A 1 186 ? 14.157 1.250 -13.644 1.00 93.56 186 TRP A CA 1
ATOM 1514 C C . TRP A 1 186 ? 12.989 2.219 -13.396 1.00 93.56 186 TRP A C 1
ATOM 1516 O O . TRP A 1 186 ? 11.831 1.800 -13.434 1.00 93.56 186 TRP A O 1
ATOM 1526 N N . PHE A 1 187 ? 13.247 3.537 -13.313 1.00 94.19 187 PHE A N 1
ATOM 1527 C CA . PHE A 1 187 ? 12.213 4.576 -13.423 1.00 94.19 187 PHE A CA 1
ATOM 1528 C C . PHE A 1 187 ? 11.728 4.680 -14.877 1.00 94.19 187 PHE A C 1
ATOM 1530 O O . PHE A 1 187 ? 12.084 5.586 -15.625 1.00 94.19 187 PHE A O 1
ATOM 1537 N N . THR A 1 188 ? 10.949 3.694 -15.306 1.00 95.94 188 THR A N 1
ATOM 1538 C CA . THR A 1 188 ? 10.502 3.499 -16.694 1.00 95.94 188 THR A CA 1
ATOM 1539 C C . THR A 1 188 ? 8.973 3.493 -16.789 1.00 95.94 188 THR A C 1
ATOM 1541 O O . THR A 1 188 ? 8.303 3.295 -15.765 1.00 95.94 188 THR A O 1
ATOM 1544 N N . PRO A 1 189 ? 8.401 3.688 -17.993 1.00 96.00 189 PRO A N 1
ATOM 1545 C CA . PRO A 1 189 ? 6.954 3.723 -18.196 1.00 96.00 189 PRO A CA 1
ATOM 1546 C C . PRO A 1 189 ? 6.210 2.463 -17.726 1.00 96.00 189 PRO A C 1
ATOM 1548 O O . PRO A 1 189 ? 6.615 1.333 -18.009 1.00 96.00 189 PRO A O 1
ATOM 1551 N N . ILE A 1 190 ? 5.067 2.688 -17.078 1.00 93.50 190 ILE A N 1
ATOM 1552 C CA . ILE A 1 190 ? 4.125 1.712 -16.524 1.00 93.50 190 ILE A CA 1
ATOM 1553 C C . ILE A 1 190 ? 2.741 2.010 -17.098 1.00 93.50 190 ILE A C 1
ATOM 1555 O O . ILE A 1 190 ? 2.235 3.127 -16.956 1.00 93.50 190 ILE A O 1
ATOM 1559 N N . LEU A 1 191 ? 2.096 1.016 -17.708 1.00 92.69 191 LEU A N 1
ATOM 1560 C CA . LEU A 1 191 ? 0.689 1.125 -18.096 1.00 92.69 191 LEU A CA 1
ATOM 1561 C C . LEU A 1 191 ? -0.203 0.869 -16.875 1.00 92.69 191 LEU A C 1
ATOM 1563 O O . LEU A 1 191 ? -0.281 -0.250 -16.370 1.00 92.69 191 LEU A O 1
ATOM 1567 N N . ARG A 1 192 ? -0.896 1.906 -16.393 1.00 88.94 192 ARG A N 1
ATOM 1568 C CA . ARG A 1 192 ? -1.839 1.802 -15.275 1.00 88.94 192 ARG A CA 1
ATOM 1569 C C . ARG A 1 192 ? -3.242 1.524 -15.800 1.00 88.94 192 ARG A C 1
ATOM 1571 O O . ARG A 1 192 ? -3.956 2.450 -16.176 1.00 88.94 192 ARG A O 1
ATOM 1578 N N . MET A 1 193 ? -3.656 0.260 -15.747 1.00 84.00 193 MET A N 1
ATOM 1579 C CA . MET A 1 193 ? -4.985 -0.171 -16.207 1.00 84.00 193 MET A CA 1
ATOM 1580 C C . MET A 1 193 ? -6.111 0.554 -15.452 1.00 84.00 193 MET A C 1
ATOM 1582 O O . MET A 1 193 ? -6.997 1.147 -16.057 1.00 84.00 193 MET A O 1
ATOM 1586 N N . LYS A 1 194 ? -6.022 0.620 -14.115 1.00 82.94 194 LYS A N 1
ATOM 1587 C CA . LYS A 1 194 ? -7.058 1.240 -13.269 1.00 82.94 194 LYS A CA 1
ATOM 1588 C C . LYS A 1 194 ? -7.222 2.747 -13.503 1.00 82.94 194 LYS A C 1
ATOM 1590 O O . LYS A 1 194 ? -8.345 3.231 -13.578 1.00 82.94 194 LYS A O 1
ATOM 1595 N N . SER A 1 195 ? -6.120 3.495 -13.581 1.00 85.31 195 SER A N 1
ATOM 1596 C CA . SER A 1 195 ? -6.147 4.955 -13.779 1.00 85.31 195 SER A CA 1
ATOM 1597 C C . SER A 1 195 ? -6.072 5.374 -15.248 1.00 85.31 195 SER A C 1
ATOM 1599 O O . SER A 1 195 ? -6.003 6.567 -15.536 1.00 85.31 195 SER A O 1
ATOM 1601 N N . LYS A 1 196 ? -6.088 4.403 -16.168 1.00 90.31 196 LYS A N 1
ATOM 1602 C CA . LYS A 1 196 ? -6.111 4.579 -17.624 1.00 90.31 196 LYS A CA 1
ATOM 1603 C C . LYS A 1 196 ? -5.033 5.531 -18.157 1.00 90.31 196 LYS A C 1
ATOM 1605 O O . LYS A 1 196 ? -5.263 6.310 -19.082 1.00 90.31 196 LYS A O 1
ATOM 1610 N N . ARG A 1 197 ? -3.837 5.490 -17.563 1.00 91.88 197 ARG A N 1
ATOM 1611 C CA . ARG A 1 197 ? -2.717 6.381 -17.904 1.00 91.88 197 ARG A CA 1
ATOM 1612 C C . ARG A 1 197 ? -1.389 5.640 -17.938 1.00 91.88 197 ARG A C 1
ATOM 1614 O O . ARG A 1 197 ? -1.239 4.586 -17.330 1.00 91.88 197 ARG A O 1
ATOM 1621 N N . VAL A 1 198 ? -0.408 6.232 -18.612 1.00 94.12 198 VAL A N 1
ATOM 1622 C CA . VAL A 1 198 ? 0.986 5.773 -18.571 1.00 94.12 198 VAL A CA 1
ATOM 1623 C C . VAL A 1 198 ? 1.786 6.704 -17.674 1.00 94.12 198 VAL A C 1
ATOM 1625 O O . VAL A 1 198 ? 1.756 7.910 -17.883 1.00 94.12 198 VAL A O 1
ATOM 1628 N N . GLU A 1 199 ? 2.516 6.192 -16.698 1.00 92.50 199 GLU A N 1
ATOM 1629 C CA . GLU A 1 199 ? 3.399 6.996 -15.838 1.00 92.50 199 GLU A CA 1
ATOM 1630 C C . GLU A 1 199 ? 4.736 6.287 -15.648 1.00 92.50 199 GLU A C 1
ATOM 1632 O O . GLU A 1 199 ? 4.797 5.072 -15.797 1.00 92.50 199 GLU A O 1
ATOM 1637 N N . CYS A 1 200 ? 5.804 7.017 -15.335 1.00 92.81 200 CYS A N 1
ATOM 1638 C CA . CYS A 1 200 ? 7.061 6.391 -14.935 1.00 92.81 200 CYS A CA 1
ATOM 1639 C C . CYS A 1 200 ? 7.070 6.142 -13.426 1.00 92.81 200 CYS A C 1
ATOM 1641 O O . CYS A 1 200 ? 6.512 6.918 -12.653 1.00 92.81 200 CYS A O 1
ATOM 1643 N N . GLY A 1 201 ? 7.726 5.065 -13.013 1.00 89.56 201 GLY A N 1
ATOM 1644 C CA . GLY A 1 201 ? 7.930 4.718 -11.609 1.00 89.56 201 GLY A CA 1
ATOM 1645 C C . GLY A 1 201 ? 9.019 3.665 -11.488 1.00 89.56 201 GLY A C 1
ATOM 1646 O O . GLY A 1 201 ? 9.348 3.038 -12.487 1.00 89.56 201 GLY A O 1
ATOM 1647 N N . ILE A 1 202 ? 9.583 3.470 -10.302 1.00 86.25 202 ILE A N 1
ATOM 1648 C CA . ILE A 1 202 ? 10.477 2.340 -10.000 1.00 86.25 202 ILE A CA 1
ATOM 1649 C C . ILE A 1 202 ? 9.664 1.152 -9.478 1.00 86.25 202 ILE A C 1
ATOM 1651 O O . ILE A 1 202 ? 8.550 1.346 -8.989 1.00 86.25 202 ILE A O 1
ATOM 1655 N N . TYR A 1 203 ? 10.209 -0.061 -9.579 1.00 79.38 203 TYR A N 1
ATOM 1656 C CA . TYR A 1 203 ? 9.695 -1.194 -8.796 1.00 79.38 203 TYR A CA 1
ATOM 1657 C C . TYR A 1 203 ? 10.425 -1.318 -7.456 1.00 79.38 203 TYR A C 1
ATOM 1659 O O . TYR A 1 203 ? 9.775 -1.518 -6.434 1.00 79.38 203 TYR A O 1
ATOM 1667 N N . ALA A 1 204 ? 11.749 -1.144 -7.461 1.00 79.19 204 ALA A N 1
ATOM 1668 C CA . ALA A 1 204 ? 12.576 -1.015 -6.270 1.00 79.19 204 ALA A CA 1
ATOM 1669 C C . ALA A 1 204 ? 13.662 0.065 -6.483 1.00 79.19 204 ALA A C 1
ATOM 1671 O O . ALA A 1 204 ? 14.147 0.267 -7.593 1.00 79.19 204 ALA A O 1
ATOM 1672 N N . SER A 1 205 ? 13.993 0.801 -5.425 1.00 76.62 205 SER A N 1
ATOM 1673 C CA . SER A 1 205 ? 15.095 1.753 -5.282 1.00 76.62 205 SER A CA 1
ATOM 1674 C C . SER A 1 205 ? 16.470 1.094 -5.275 1.00 76.62 205 SER A C 1
ATOM 1676 O O . SER A 1 205 ? 17.409 1.723 -5.764 1.00 76.62 205 SER A O 1
ATOM 1678 N N . ASP A 1 206 ? 16.605 -0.149 -4.790 1.00 85.81 206 ASP A N 1
ATOM 1679 C CA . ASP A 1 206 ? 17.865 -0.884 -4.938 1.00 85.81 206 ASP A CA 1
ATOM 1680 C C . ASP A 1 206 ? 18.137 -1.128 -6.427 1.00 85.81 206 ASP A C 1
ATOM 1682 O O . ASP A 1 206 ? 17.459 -1.916 -7.098 1.00 85.81 206 ASP A O 1
ATOM 1686 N N . ASN A 1 207 ? 19.166 -0.462 -6.948 1.00 86.69 207 ASN A N 1
ATOM 1687 C CA . ASN A 1 207 ? 19.496 -0.466 -8.369 1.00 86.69 207 ASN A CA 1
ATOM 1688 C C . ASN A 1 207 ? 19.820 -1.879 -8.897 1.00 86.69 207 ASN A C 1
ATOM 1690 O O . ASN A 1 207 ? 19.629 -2.160 -10.084 1.00 86.69 207 ASN A O 1
ATOM 1694 N N . ARG A 1 208 ? 20.233 -2.788 -8.001 1.00 84.75 208 ARG A N 1
ATOM 1695 C CA . ARG A 1 208 ? 20.593 -4.187 -8.275 1.00 84.75 208 ARG A CA 1
ATOM 1696 C C . ARG A 1 208 ? 19.488 -5.181 -7.904 1.00 84.75 208 ARG A C 1
ATOM 1698 O O . ARG A 1 208 ? 19.673 -6.392 -8.053 1.00 84.75 208 ARG A O 1
ATOM 1705 N N . TRP A 1 209 ? 18.314 -4.718 -7.469 1.00 86.12 209 TRP A N 1
ATOM 1706 C CA . TRP A 1 209 ? 17.180 -5.591 -7.136 1.00 86.12 209 TRP A CA 1
ATOM 1707 C C . TRP A 1 209 ? 16.833 -6.558 -8.279 1.00 86.12 209 TRP A C 1
ATOM 1709 O O . TRP A 1 209 ? 16.674 -7.759 -8.053 1.00 86.12 209 TRP A O 1
ATOM 1719 N N . GLY A 1 210 ? 16.813 -6.068 -9.524 1.00 85.62 210 GLY A N 1
ATOM 1720 C CA . GLY A 1 210 ? 16.544 -6.896 -10.706 1.00 85.62 210 GLY A CA 1
ATOM 1721 C C . GLY A 1 210 ? 17.541 -8.050 -10.903 1.00 85.62 210 GLY A C 1
ATOM 1722 O O . GLY A 1 210 ? 17.166 -9.115 -11.396 1.00 85.62 210 GLY A O 1
ATOM 1723 N N . GLU A 1 211 ? 18.796 -7.889 -10.476 1.00 87.94 211 GLU A N 1
ATOM 1724 C CA . GLU A 1 211 ? 19.808 -8.956 -10.506 1.00 87.94 211 GLU A CA 1
ATOM 1725 C C . GLU A 1 211 ? 19.508 -10.031 -9.458 1.00 87.94 211 GLU A C 1
ATOM 1727 O O . GLU A 1 211 ? 19.566 -11.230 -9.749 1.00 87.94 211 GLU A O 1
ATOM 1732 N N . SER A 1 212 ? 19.119 -9.603 -8.255 1.00 85.25 212 SER A N 1
ATOM 1733 C CA . SER A 1 212 ? 18.732 -10.503 -7.165 1.00 85.25 212 SER A CA 1
ATOM 1734 C C . SER A 1 212 ? 17.514 -11.346 -7.545 1.00 85.25 212 SER A C 1
ATOM 1736 O O . SER A 1 212 ? 17.509 -12.562 -7.347 1.00 85.25 212 SER A O 1
ATOM 1738 N N . VAL A 1 213 ? 16.512 -10.727 -8.172 1.00 83.69 213 VAL A N 1
ATOM 1739 C CA . VAL A 1 213 ? 15.327 -11.429 -8.684 1.00 83.69 213 VAL A CA 1
ATOM 1740 C C . VAL A 1 213 ? 15.705 -12.423 -9.764 1.00 83.69 213 VAL A C 1
ATOM 1742 O O . VAL A 1 213 ? 15.306 -13.583 -9.686 1.00 83.69 213 VAL A O 1
ATOM 1745 N N . ARG A 1 214 ? 16.523 -12.020 -10.742 1.00 85.38 214 ARG A N 1
ATOM 1746 C CA . ARG A 1 214 ? 16.983 -12.943 -11.784 1.00 85.38 214 ARG A CA 1
ATOM 1747 C C . ARG A 1 214 ? 17.684 -14.157 -11.188 1.00 85.38 214 ARG A C 1
ATOM 1749 O O . ARG A 1 214 ? 17.435 -15.271 -11.636 1.00 85.38 214 ARG A O 1
ATOM 1756 N N . LYS A 1 215 ? 18.519 -13.969 -10.162 1.00 85.75 215 LYS A N 1
ATOM 1757 C CA . LYS A 1 215 ? 19.195 -15.076 -9.473 1.00 85.75 215 LYS A CA 1
ATOM 1758 C C . LYS A 1 215 ? 18.195 -16.058 -8.859 1.00 85.75 215 LYS A C 1
ATOM 1760 O O . LYS A 1 215 ? 18.362 -17.261 -9.022 1.00 85.75 215 LYS A O 1
ATOM 1765 N N . ILE A 1 216 ? 17.141 -15.562 -8.210 1.00 83.06 216 ILE A N 1
ATOM 1766 C CA . ILE A 1 216 ? 16.066 -16.401 -7.655 1.00 83.06 216 ILE A CA 1
ATOM 1767 C C . ILE A 1 216 ? 15.343 -17.168 -8.769 1.00 83.06 216 ILE A C 1
ATOM 1769 O O . ILE A 1 216 ? 15.159 -18.379 -8.671 1.00 83.06 216 ILE A O 1
ATOM 1773 N N . TYR A 1 217 ? 14.978 -16.484 -9.853 1.00 77.25 217 TYR A N 1
ATOM 1774 C CA . TYR A 1 217 ? 14.286 -17.112 -10.977 1.00 77.25 217 TYR A CA 1
ATOM 1775 C C . TYR A 1 217 ? 15.160 -18.152 -11.675 1.00 77.25 217 TYR A C 1
ATOM 1777 O O . TYR A 1 217 ? 14.656 -19.207 -12.045 1.00 77.25 217 TYR A O 1
ATOM 1785 N N . ASN A 1 218 ? 16.463 -17.910 -11.809 1.00 82.94 218 ASN A N 1
ATOM 1786 C CA . ASN A 1 218 ? 17.409 -18.896 -12.324 1.00 82.94 218 ASN A CA 1
ATOM 1787 C C . ASN A 1 218 ? 17.446 -20.149 -11.444 1.00 82.94 218 ASN A C 1
ATOM 1789 O O . ASN A 1 218 ? 17.400 -21.251 -11.979 1.00 82.94 218 ASN A O 1
ATOM 1793 N N . THR A 1 219 ? 17.431 -20.006 -10.117 1.00 83.25 219 THR A N 1
ATOM 1794 C CA . THR A 1 219 ? 17.344 -21.159 -9.206 1.00 83.25 219 THR A CA 1
ATOM 1795 C C . THR A 1 219 ? 16.087 -21.995 -9.458 1.00 83.25 219 THR A C 1
ATOM 1797 O O . THR A 1 219 ? 16.170 -23.217 -9.496 1.00 83.25 219 THR A O 1
ATOM 1800 N N . PHE A 1 220 ? 14.929 -21.360 -9.660 1.00 74.44 220 PHE A N 1
ATOM 1801 C CA . PHE A 1 220 ? 13.669 -22.083 -9.879 1.00 74.44 220 PHE A CA 1
ATOM 1802 C C . PHE A 1 220 ? 13.504 -22.645 -11.289 1.00 74.44 220 PHE A C 1
ATOM 1804 O O . PHE A 1 220 ? 12.862 -23.674 -11.467 1.00 74.44 220 PHE A O 1
ATOM 1811 N N . SER A 1 221 ? 14.060 -21.968 -12.289 1.00 76.69 221 SER A N 1
ATOM 1812 C CA . SER A 1 221 ? 13.896 -22.324 -13.701 1.00 76.69 221 SER A CA 1
ATOM 1813 C C . SER A 1 221 ? 15.039 -23.166 -14.266 1.00 76.69 221 SER A C 1
ATOM 1815 O O . SER A 1 221 ? 14.980 -23.539 -15.430 1.00 76.69 221 SER A O 1
ATOM 1817 N N . GLY A 1 222 ? 16.081 -23.462 -13.481 1.00 86.56 222 GLY A N 1
ATOM 1818 C CA . GLY A 1 222 ? 17.261 -24.176 -13.977 1.00 86.56 222 GLY A CA 1
ATOM 1819 C C . GLY A 1 222 ? 18.175 -23.316 -14.858 1.00 86.56 222 GLY A C 1
ATOM 1820 O O . GLY A 1 222 ? 18.774 -23.830 -15.790 1.00 86.56 222 GLY A O 1
ATOM 1821 N N . ASN A 1 223 ? 18.318 -22.027 -14.528 1.00 88.12 223 ASN A N 1
ATOM 1822 C CA . ASN A 1 223 ? 19.051 -20.983 -15.269 1.00 88.12 223 ASN A CA 1
ATOM 1823 C C . ASN A 1 223 ? 18.374 -20.457 -16.545 1.00 88.12 223 ASN A C 1
ATOM 1825 O O . ASN A 1 223 ? 19.022 -19.825 -17.375 1.00 88.12 223 ASN A O 1
ATOM 1829 N N . GLU A 1 224 ? 17.060 -20.626 -16.660 1.00 86.56 224 GLU A N 1
ATOM 1830 C CA . GLU A 1 224 ? 16.280 -20.224 -17.834 1.00 86.56 224 GLU A CA 1
ATOM 1831 C C . GLU A 1 224 ? 15.564 -18.868 -17.651 1.00 86.56 224 GLU A C 1
ATOM 1833 O O . GLU A 1 224 ? 14.641 -18.533 -18.396 1.00 86.56 224 GLU A O 1
ATOM 1838 N N . ALA A 1 225 ? 15.963 -18.032 -16.679 1.00 81.69 225 ALA A N 1
ATOM 1839 C CA . ALA A 1 225 ? 15.294 -16.745 -16.446 1.00 81.69 225 ALA A CA 1
ATOM 1840 C C . ALA A 1 225 ? 15.451 -15.760 -17.623 1.00 81.69 225 ALA A C 1
ATOM 1842 O O . ALA A 1 225 ? 14.655 -14.832 -17.767 1.00 81.69 225 ALA A O 1
ATOM 1843 N N . SER A 1 226 ? 16.444 -15.954 -18.495 1.00 85.38 226 SER A N 1
ATOM 1844 C CA . SER A 1 226 ? 16.578 -15.188 -19.741 1.00 85.38 226 SER A CA 1
ATOM 1845 C C . SER A 1 226 ? 15.448 -15.453 -20.739 1.00 85.38 226 SER A C 1
ATOM 1847 O O . SER A 1 226 ? 15.170 -14.597 -21.579 1.00 85.38 226 SER A O 1
ATOM 1849 N N . ASN A 1 227 ? 14.752 -16.589 -20.642 1.00 86.94 227 ASN A N 1
ATOM 1850 C CA . ASN A 1 227 ? 13.690 -16.942 -21.586 1.00 86.94 227 ASN A CA 1
ATOM 1851 C C . ASN A 1 227 ? 12.464 -16.041 -21.435 1.00 86.94 227 ASN A C 1
ATOM 1853 O O . ASN A 1 227 ? 11.752 -15.813 -22.409 1.00 86.94 227 ASN A O 1
ATOM 1857 N N . TYR A 1 228 ? 12.252 -15.456 -20.250 1.00 83.69 228 TYR A N 1
ATOM 1858 C CA . TYR A 1 228 ? 11.229 -14.427 -20.060 1.00 83.69 228 TYR A CA 1
ATOM 1859 C C . TYR A 1 228 ? 11.495 -13.215 -20.951 1.00 83.69 228 TYR A C 1
ATOM 1861 O O . TYR A 1 228 ? 10.586 -12.731 -21.620 1.00 83.69 228 TYR A O 1
ATOM 1869 N N . GLU A 1 229 ? 12.742 -12.744 -21.010 1.00 89.00 229 GLU A N 1
ATOM 1870 C CA . GLU A 1 229 ? 13.103 -11.650 -21.908 1.00 89.00 229 GLU A CA 1
ATOM 1871 C C . GLU A 1 229 ? 12.936 -12.069 -23.371 1.00 89.00 229 GLU A C 1
ATOM 1873 O O . GLU A 1 229 ? 12.304 -11.341 -24.129 1.00 89.00 229 GLU A O 1
ATOM 1878 N N . GLN A 1 230 ? 13.430 -13.247 -23.765 1.00 89.00 230 GLN A N 1
ATOM 1879 C CA . GLN A 1 230 ? 13.291 -13.739 -25.143 1.00 89.00 230 GLN A CA 1
ATOM 1880 C C . GLN A 1 230 ? 11.827 -13.823 -25.587 1.00 89.00 230 GLN A C 1
ATOM 1882 O O . GLN A 1 230 ? 11.488 -13.384 -26.686 1.00 89.00 230 GLN A O 1
ATOM 1887 N N . TYR A 1 231 ? 10.954 -14.328 -24.715 1.00 89.12 231 TYR A N 1
ATOM 1888 C CA . TYR A 1 231 ? 9.520 -14.369 -24.963 1.00 89.12 231 TYR A CA 1
ATOM 1889 C C . TYR A 1 231 ? 8.955 -12.962 -25.168 1.00 89.12 231 TYR A C 1
ATOM 1891 O O . TYR A 1 231 ? 8.289 -12.713 -26.169 1.00 89.12 231 TYR A O 1
ATOM 1899 N N . LEU A 1 232 ? 9.268 -12.011 -24.285 1.00 91.56 232 LEU A N 1
ATOM 1900 C CA . LEU A 1 232 ? 8.787 -10.633 -24.425 1.00 91.56 232 LEU A CA 1
ATOM 1901 C C . LEU A 1 232 ? 9.335 -9.933 -25.674 1.00 91.56 232 LEU A C 1
ATOM 1903 O O . LEU A 1 232 ? 8.614 -9.157 -26.292 1.00 91.56 232 LEU A O 1
ATOM 1907 N N . LEU A 1 233 ? 10.575 -10.224 -26.072 1.00 91.06 233 LEU A N 1
ATOM 1908 C CA . LEU A 1 233 ? 11.173 -9.721 -27.312 1.00 91.06 233 LEU A CA 1
ATOM 1909 C C . LEU A 1 233 ? 10.522 -10.311 -28.569 1.00 91.06 233 LEU A C 1
ATOM 1911 O O . LEU A 1 233 ? 10.590 -9.686 -29.624 1.00 91.06 233 LEU A O 1
ATOM 1915 N N . SER A 1 234 ? 9.902 -11.491 -28.468 1.00 91.62 234 SER A N 1
ATOM 1916 C CA . SER A 1 234 ? 9.153 -12.098 -29.573 1.00 91.62 234 SER A CA 1
ATOM 1917 C C . SER A 1 234 ? 7.782 -11.450 -29.804 1.00 91.62 234 SER A C 1
ATOM 1919 O O . SER A 1 234 ? 7.183 -11.640 -30.862 1.00 91.62 234 SER A O 1
ATOM 1921 N N . LEU A 1 235 ? 7.279 -10.678 -28.832 1.00 92.12 235 LEU A N 1
ATOM 1922 C CA . LEU A 1 235 ? 5.992 -9.999 -28.927 1.00 92.12 235 LEU A CA 1
ATOM 1923 C C . LEU A 1 235 ? 6.129 -8.681 -29.694 1.00 92.12 235 LEU A C 1
ATOM 1925 O O . LEU A 1 235 ? 6.982 -7.846 -29.398 1.00 92.12 235 LEU A O 1
ATOM 1929 N N . ASP A 1 236 ? 5.231 -8.467 -30.651 1.00 93.38 236 ASP A N 1
ATOM 1930 C CA . ASP A 1 236 ? 5.157 -7.214 -31.398 1.00 93.38 236 ASP A CA 1
ATOM 1931 C C . ASP A 1 236 ? 4.554 -6.073 -30.554 1.00 93.38 236 ASP A C 1
ATOM 1933 O O . ASP A 1 236 ? 3.665 -6.292 -29.720 1.00 93.38 236 ASP A O 1
ATOM 1937 N N . LYS A 1 237 ? 4.970 -4.824 -30.823 1.00 94.50 237 LYS A N 1
ATOM 1938 C CA . LYS A 1 237 ? 4.444 -3.628 -30.134 1.00 94.50 237 LYS A CA 1
ATOM 1939 C C . LYS A 1 237 ? 2.913 -3.523 -30.238 1.00 94.50 237 LYS A C 1
ATOM 1941 O O . LYS A 1 237 ? 2.283 -2.968 -29.331 1.00 94.50 237 LYS A O 1
ATOM 1946 N N . SER A 1 238 ? 2.299 -4.082 -31.288 1.00 93.31 238 SER A N 1
ATOM 1947 C CA . SER A 1 238 ? 0.844 -4.098 -31.474 1.00 93.31 238 SER A CA 1
ATOM 1948 C C . SER A 1 238 ? 0.082 -4.850 -30.389 1.00 93.31 238 SER A C 1
ATOM 1950 O O . SER A 1 238 ? -1.084 -4.530 -30.156 1.00 93.31 238 SER A O 1
ATOM 1952 N N . VAL A 1 239 ? 0.716 -5.787 -29.674 1.00 92.62 239 VAL A N 1
ATOM 1953 C CA . VAL A 1 239 ? 0.108 -6.450 -28.509 1.00 92.62 239 VAL A CA 1
ATOM 1954 C C . VAL A 1 239 ? -0.241 -5.406 -27.450 1.00 92.62 239 VAL A C 1
ATOM 1956 O O . VAL A 1 239 ? -1.402 -5.280 -27.057 1.00 92.62 239 VAL A O 1
ATOM 1959 N N . THR A 1 240 ? 0.736 -4.585 -27.055 1.00 94.50 240 THR A N 1
ATOM 1960 C CA . THR A 1 240 ? 0.510 -3.505 -26.088 1.00 94.50 240 THR A CA 1
ATOM 1961 C C . THR A 1 240 ? -0.428 -2.435 -26.643 1.00 94.50 240 THR A C 1
ATOM 1963 O O . THR A 1 240 ? -1.275 -1.940 -25.904 1.00 94.50 240 THR A O 1
ATOM 1966 N N . GLN A 1 241 ? -0.336 -2.091 -27.933 1.00 96.44 241 GLN A N 1
ATOM 1967 C CA . GLN A 1 241 ? -1.235 -1.099 -28.542 1.00 96.44 241 GLN A CA 1
ATOM 1968 C C . GLN A 1 241 ? -2.702 -1.538 -28.492 1.00 96.44 241 GLN A C 1
ATOM 1970 O O . GLN A 1 241 ? -3.557 -0.729 -28.141 1.00 96.44 241 GLN A O 1
ATOM 1975 N N . LYS A 1 242 ? -2.999 -2.807 -28.801 1.00 94.50 242 LYS A N 1
ATOM 1976 C CA . LYS A 1 242 ? -4.364 -3.358 -28.760 1.00 94.50 242 LYS A CA 1
ATOM 1977 C C . LYS A 1 242 ? -4.935 -3.342 -27.344 1.00 94.50 242 LYS A C 1
ATOM 1979 O O . LYS A 1 242 ? -6.058 -2.887 -27.160 1.00 94.50 242 LYS A O 1
ATOM 1984 N N . ILE A 1 243 ? -4.147 -3.778 -26.358 1.00 91.62 243 ILE A N 1
ATOM 1985 C CA . ILE A 1 243 ? -4.547 -3.773 -24.941 1.00 91.62 243 ILE A CA 1
ATOM 1986 C C . ILE A 1 243 ? -4.760 -2.338 -24.442 1.00 91.62 243 ILE A C 1
ATOM 1988 O O . ILE A 1 243 ? -5.754 -2.037 -23.789 1.00 91.62 243 ILE A O 1
ATOM 1992 N N . ALA A 1 244 ? -3.850 -1.419 -24.768 1.00 93.81 244 ALA A N 1
ATOM 1993 C CA . ALA A 1 244 ? -4.001 -0.019 -24.391 1.00 93.81 244 ALA A CA 1
ATOM 1994 C C . ALA A 1 244 ? -5.259 0.596 -25.027 1.00 93.81 244 ALA A C 1
ATOM 1996 O O . ALA A 1 244 ? -6.018 1.281 -24.344 1.00 93.81 244 ALA A O 1
ATOM 1997 N N . ALA A 1 245 ? -5.519 0.305 -26.304 1.00 94.19 245 ALA A N 1
ATOM 1998 C CA . ALA A 1 245 ? -6.699 0.788 -27.010 1.00 94.19 245 ALA A CA 1
ATOM 1999 C C . ALA A 1 245 ? -8.008 0.252 -26.407 1.00 94.19 245 ALA A C 1
ATOM 2001 O O . ALA A 1 245 ? -8.934 1.042 -26.223 1.00 94.19 245 ALA A O 1
ATOM 2002 N N . SER A 1 246 ? -8.083 -1.037 -26.046 1.00 92.69 246 SER A N 1
ATOM 2003 C CA . SER A 1 246 ? -9.289 -1.618 -25.429 1.00 92.69 246 SER A CA 1
ATOM 2004 C C . SER A 1 246 ? -9.623 -0.991 -24.074 1.00 92.69 246 SER A C 1
ATOM 2006 O O . SER A 1 246 ? -10.791 -0.887 -23.714 1.00 92.69 246 SER A O 1
ATOM 2008 N N . GLU A 1 247 ? -8.611 -0.513 -23.351 1.00 90.81 247 GLU A N 1
ATOM 2009 C CA . GLU A 1 247 ? -8.767 0.156 -22.054 1.00 90.81 247 GLU A CA 1
ATOM 2010 C C . GLU A 1 247 ? -8.893 1.688 -22.150 1.00 90.81 247 GLU A C 1
ATOM 2012 O O . GLU A 1 247 ? -9.071 2.373 -21.137 1.00 90.81 247 GLU A O 1
ATOM 2017 N N . GLY A 1 248 ? -8.796 2.257 -23.358 1.00 93.31 248 GLY A N 1
ATOM 2018 C CA . GLY A 1 248 ? -8.802 3.707 -23.577 1.00 93.31 248 GLY A CA 1
ATOM 2019 C C . GLY A 1 248 ? -7.528 4.419 -23.099 1.00 93.31 248 GLY A C 1
ATOM 2020 O O . GLY A 1 248 ? -7.560 5.610 -22.788 1.00 93.31 248 GLY A O 1
ATOM 2021 N N . ILE A 1 249 ? -6.403 3.706 -23.021 1.00 95.00 249 ILE A N 1
ATOM 2022 C CA . ILE A 1 249 ? -5.101 4.228 -22.597 1.00 95.00 249 ILE A CA 1
ATOM 2023 C C . ILE A 1 249 ? -4.364 4.817 -23.799 1.00 95.00 249 ILE A C 1
ATOM 2025 O O . ILE A 1 249 ? -4.099 4.139 -24.791 1.00 95.00 249 ILE A O 1
ATOM 2029 N N . LYS A 1 250 ? -3.953 6.083 -23.686 1.00 95.31 250 LYS A N 1
ATOM 2030 C CA . LYS A 1 250 ? -3.061 6.722 -24.662 1.00 95.31 250 LYS A CA 1
ATOM 2031 C C . LYS A 1 250 ? -1.606 6.386 -24.343 1.00 95.31 250 LYS A C 1
ATOM 2033 O O . LYS A 1 250 ? -1.178 6.560 -23.203 1.00 95.31 250 LYS A O 1
ATOM 2038 N N . LEU A 1 251 ? -0.851 5.957 -25.353 1.00 96.12 251 LEU A N 1
ATOM 2039 C CA . LEU A 1 251 ? 0.579 5.651 -25.256 1.00 96.12 251 LEU A CA 1
ATOM 2040 C C . LEU A 1 251 ? 1.403 6.872 -25.710 1.00 96.12 251 LEU A C 1
ATOM 2042 O O . LEU A 1 251 ? 1.492 7.115 -26.914 1.00 96.12 251 LEU A O 1
ATOM 2046 N N . PRO A 1 252 ? 1.949 7.690 -24.790 1.00 95.94 252 PRO A N 1
ATOM 2047 C CA . PRO A 1 252 ? 2.780 8.834 -25.155 1.00 95.94 252 PRO A CA 1
ATOM 2048 C C . PRO A 1 252 ? 4.194 8.387 -25.544 1.00 95.94 252 PRO A C 1
ATOM 2050 O O . PRO A 1 252 ? 4.632 7.301 -25.182 1.00 95.94 252 PRO A O 1
ATOM 2053 N N . ASN A 1 253 ? 4.940 9.255 -26.221 1.00 94.88 253 ASN A N 1
ATOM 2054 C CA . ASN A 1 253 ? 6.363 9.019 -26.454 1.00 94.88 253 ASN A CA 1
ATOM 2055 C C . ASN A 1 253 ? 7.166 9.277 -25.172 1.00 94.88 253 ASN A C 1
ATOM 2057 O O . ASN A 1 253 ? 6.823 10.162 -24.390 1.00 94.88 253 ASN A O 1
ATOM 2061 N N . PHE A 1 254 ? 8.242 8.515 -24.987 1.00 95.56 254 PHE A N 1
ATOM 2062 C CA . PHE A 1 254 ? 9.208 8.710 -23.912 1.00 95.56 254 PHE A CA 1
ATOM 2063 C C . PHE A 1 254 ? 10.625 8.727 -24.481 1.00 95.56 254 PHE A C 1
ATOM 2065 O O . PHE A 1 254 ? 10.950 7.976 -25.401 1.00 95.56 254 PHE A O 1
ATOM 2072 N N . LYS A 1 255 ? 11.477 9.567 -23.899 1.00 96.44 255 LYS A N 1
ATOM 2073 C CA . LYS A 1 255 ? 12.927 9.549 -24.080 1.00 96.44 255 LYS A CA 1
ATOM 2074 C C . LYS A 1 255 ? 13.566 8.856 -22.888 1.00 96.44 255 LYS A C 1
ATOM 2076 O O . LYS A 1 255 ? 13.127 9.023 -21.755 1.00 96.44 255 LYS A O 1
ATOM 2081 N N . PHE A 1 256 ? 14.631 8.112 -23.150 1.00 98.06 256 PHE A N 1
ATOM 2082 C CA . PHE A 1 256 ? 15.400 7.435 -22.116 1.00 98.06 256 PHE A CA 1
ATOM 2083 C C . PHE A 1 256 ? 16.769 8.090 -21.969 1.00 98.06 256 PHE A C 1
ATOM 2085 O O . PHE A 1 256 ? 17.506 8.222 -22.951 1.00 98.06 256 PHE A O 1
ATOM 2092 N N . LYS A 1 257 ? 17.108 8.510 -20.747 1.00 96.81 257 LYS A N 1
ATOM 2093 C CA . LYS A 1 257 ? 18.384 9.165 -20.431 1.00 96.81 257 LYS A CA 1
ATOM 2094 C C . LYS A 1 257 ? 19.038 8.535 -19.200 1.00 96.81 257 LYS A C 1
ATOM 2096 O O . LYS A 1 257 ? 18.321 8.052 -18.325 1.00 96.81 257 LYS A O 1
ATOM 2101 N N . PRO A 1 258 ? 20.378 8.527 -19.114 1.00 96.75 258 PRO A N 1
ATOM 2102 C CA . PRO A 1 258 ? 21.055 8.141 -17.888 1.00 96.75 258 PRO A CA 1
ATOM 2103 C C . PRO A 1 258 ? 20.817 9.199 -16.806 1.00 96.75 258 PRO A C 1
ATOM 2105 O O . PRO A 1 258 ? 20.763 10.397 -17.086 1.00 96.75 258 PRO A O 1
ATOM 2108 N N . THR A 1 259 ? 20.660 8.770 -15.562 1.00 96.19 259 THR A N 1
ATOM 2109 C CA . THR A 1 259 ? 20.581 9.646 -14.386 1.00 96.19 259 THR A CA 1
ATOM 2110 C C . THR A 1 259 ? 21.303 8.972 -13.229 1.00 96.19 259 THR A C 1
ATOM 2112 O O . THR A 1 259 ? 21.189 7.761 -13.061 1.00 96.19 259 THR A O 1
ATOM 2115 N N . GLN A 1 260 ? 22.073 9.745 -12.465 1.00 95.00 260 GLN A N 1
ATOM 2116 C CA . GLN A 1 260 ? 22.762 9.263 -11.273 1.00 95.00 260 GLN A CA 1
ATOM 2117 C C . GLN A 1 260 ? 21.782 9.300 -10.098 1.00 95.00 260 GLN A C 1
ATOM 2119 O O . GLN A 1 260 ? 21.507 10.358 -9.542 1.00 95.00 260 GLN A O 1
ATOM 2124 N N . ASN A 1 261 ? 21.154 8.161 -9.822 1.00 91.56 261 ASN A N 1
ATOM 2125 C CA . ASN A 1 261 ? 20.086 8.010 -8.828 1.00 91.56 261 ASN A CA 1
ATOM 2126 C C . ASN A 1 261 ? 20.081 6.610 -8.189 1.00 91.56 261 ASN A C 1
ATOM 2128 O O . ASN A 1 261 ? 19.048 6.171 -7.676 1.00 91.56 261 ASN A O 1
ATOM 2132 N N . GLY A 1 262 ? 21.194 5.883 -8.291 1.00 87.38 262 GLY A N 1
ATOM 2133 C CA . GLY A 1 262 ? 21.325 4.546 -7.740 1.00 87.38 262 GLY A CA 1
ATOM 2134 C C . GLY A 1 262 ? 21.297 4.563 -6.217 1.00 87.38 262 GLY A C 1
ATOM 2135 O O . GLY A 1 262 ? 21.938 5.395 -5.582 1.00 87.38 262 GLY A O 1
ATOM 2136 N N . ASN A 1 263 ? 20.561 3.619 -5.639 1.00 87.00 263 ASN A N 1
ATOM 2137 C CA . ASN A 1 263 ? 20.542 3.385 -4.203 1.00 87.00 263 ASN A CA 1
ATOM 2138 C C . ASN A 1 263 ? 20.785 1.902 -3.905 1.00 87.00 263 ASN A C 1
ATOM 2140 O O . ASN A 1 263 ? 20.602 1.048 -4.777 1.00 87.00 263 ASN A O 1
ATOM 2144 N N . ASP A 1 264 ? 21.197 1.599 -2.676 1.00 82.56 264 ASP A N 1
ATOM 2145 C CA . ASP A 1 264 ? 21.205 0.238 -2.137 1.00 82.56 264 ASP A CA 1
ATOM 2146 C C . ASP A 1 264 ? 19.855 -0.110 -1.475 1.00 82.56 264 ASP A C 1
ATOM 2148 O O . ASP A 1 264 ? 18.990 0.745 -1.279 1.00 82.56 264 ASP A O 1
ATOM 2152 N N . SER A 1 265 ? 19.675 -1.370 -1.064 1.00 75.12 265 SER A N 1
ATOM 2153 C CA . SER A 1 265 ? 18.494 -1.833 -0.303 1.00 75.12 265 SER A CA 1
ATOM 2154 C C . SER A 1 265 ? 18.193 -1.084 1.007 1.00 75.12 265 SER A C 1
ATOM 2156 O O . SER A 1 265 ? 17.153 -1.325 1.626 1.00 75.12 265 SER A O 1
ATOM 2158 N N . ARG A 1 266 ? 19.086 -0.203 1.472 1.00 73.94 266 ARG A N 1
ATOM 2159 C CA . ARG A 1 266 ? 18.908 0.657 2.650 1.00 73.94 266 ARG A CA 1
ATOM 2160 C C . ARG A 1 266 ? 18.673 2.122 2.269 1.00 73.94 266 ARG A C 1
ATOM 2162 O O . ARG A 1 266 ? 18.599 2.954 3.169 1.00 73.94 266 ARG A O 1
ATOM 2169 N N . LYS A 1 267 ? 18.505 2.425 0.978 1.00 76.31 267 LYS A N 1
ATOM 2170 C CA . LYS A 1 267 ? 18.347 3.775 0.415 1.00 76.31 267 LYS A CA 1
ATOM 2171 C C . LYS A 1 267 ? 19.569 4.673 0.596 1.00 76.31 267 LYS A C 1
ATOM 2173 O O . LYS A 1 267 ? 19.434 5.894 0.609 1.00 76.31 267 LYS A O 1
ATOM 2178 N N . ASN A 1 268 ? 20.752 4.083 0.744 1.00 82.12 268 ASN A N 1
ATOM 2179 C CA . ASN A 1 268 ? 21.987 4.849 0.663 1.00 82.12 268 ASN A CA 1
ATOM 2180 C C . ASN A 1 268 ? 22.334 5.067 -0.807 1.00 82.12 268 ASN A C 1
ATOM 2182 O O . ASN A 1 268 ? 22.285 4.120 -1.594 1.00 82.12 268 ASN A O 1
ATOM 2186 N N . ASP A 1 269 ? 22.728 6.292 -1.143 1.00 88.31 269 ASP A N 1
ATOM 2187 C CA . ASP A 1 269 ? 23.213 6.646 -2.474 1.00 88.31 269 ASP A CA 1
ATOM 2188 C C . ASP A 1 269 ? 24.466 5.823 -2.814 1.00 88.31 269 ASP A C 1
ATOM 2190 O O . ASP A 1 269 ? 25.455 5.817 -2.073 1.00 88.31 269 ASP A O 1
ATOM 2194 N N . THR A 1 270 ? 24.419 5.101 -3.932 1.00 90.62 270 THR A N 1
ATOM 2195 C CA . THR A 1 270 ? 25.537 4.281 -4.423 1.00 90.62 270 THR A CA 1
ATOM 2196 C C . THR A 1 270 ? 26.380 5.007 -5.467 1.00 90.62 270 THR A C 1
ATOM 2198 O O . THR A 1 270 ? 27.371 4.454 -5.948 1.00 90.62 270 THR A O 1
ATOM 2201 N N . ASN A 1 271 ? 26.006 6.238 -5.834 1.00 91.12 271 ASN A N 1
ATOM 2202 C CA . ASN A 1 271 ? 26.523 6.999 -6.970 1.00 91.12 271 ASN A CA 1
ATOM 2203 C C . ASN A 1 271 ? 26.393 6.259 -8.314 1.00 91.12 271 ASN A C 1
ATOM 2205 O O . ASN A 1 271 ? 27.028 6.642 -9.304 1.00 91.12 271 ASN A O 1
ATOM 2209 N N . GLU A 1 272 ? 25.590 5.197 -8.367 1.00 94.06 272 GLU A N 1
ATOM 2210 C CA . GLU A 1 272 ? 25.320 4.456 -9.588 1.00 94.06 272 GLU A CA 1
ATOM 2211 C C . GLU A 1 272 ? 24.302 5.185 -10.466 1.00 94.06 272 GLU A C 1
ATOM 2213 O O . GLU A 1 272 ? 23.485 5.998 -10.026 1.00 94.06 272 GLU A O 1
ATOM 2218 N N . TRP A 1 273 ? 24.367 4.876 -11.751 1.00 95.81 273 TRP A N 1
ATOM 2219 C CA . TRP A 1 273 ? 23.486 5.397 -12.772 1.00 95.81 273 TRP A CA 1
ATOM 2220 C C . TRP A 1 273 ? 22.400 4.371 -13.094 1.00 95.81 273 TRP A C 1
ATOM 2222 O O . TRP A 1 273 ? 22.622 3.160 -13.045 1.00 95.81 273 TRP A O 1
ATOM 2232 N N . SER A 1 274 ? 21.232 4.870 -13.482 1.00 95.50 274 SER A N 1
ATOM 2233 C CA . SER A 1 274 ? 20.162 4.086 -14.097 1.00 95.50 274 SER A CA 1
ATOM 2234 C C . SER A 1 274 ? 19.630 4.802 -15.339 1.00 95.50 274 SER A C 1
ATOM 2236 O O . SER A 1 274 ? 19.938 5.973 -15.587 1.00 95.50 274 SER A O 1
ATOM 2238 N N . ILE A 1 275 ? 18.841 4.101 -16.153 1.00 96.88 275 ILE A N 1
ATOM 2239 C CA . ILE A 1 275 ? 18.109 4.715 -17.263 1.00 96.88 275 ILE A CA 1
ATOM 2240 C C . ILE A 1 275 ? 16.703 5.102 -16.800 1.00 96.88 275 ILE A C 1
ATOM 2242 O O . ILE A 1 275 ? 15.931 4.251 -16.355 1.00 96.88 275 ILE A O 1
ATOM 2246 N N . VAL A 1 276 ? 16.350 6.377 -16.979 1.00 96.94 276 VAL A N 1
ATOM 2247 C CA . VAL A 1 276 ? 15.036 6.929 -16.627 1.00 96.94 276 VAL A CA 1
ATOM 2248 C C . VAL A 1 276 ? 14.246 7.313 -17.876 1.00 96.94 276 VAL A C 1
ATOM 2250 O O . VAL A 1 276 ? 14.815 7.811 -18.851 1.00 96.94 276 VAL A O 1
ATOM 2253 N N . GLY A 1 277 ? 12.934 7.073 -17.851 1.00 95.94 277 GLY A N 1
ATOM 2254 C CA . GLY A 1 277 ? 11.988 7.515 -18.871 1.00 95.94 277 GLY A CA 1
ATOM 2255 C C . GLY A 1 277 ? 11.453 8.915 -18.567 1.00 95.94 277 GLY A C 1
ATOM 2256 O O . GLY A 1 277 ? 10.933 9.163 -17.481 1.00 95.94 277 GLY A O 1
ATOM 2257 N N . GLU A 1 278 ? 11.530 9.810 -19.544 1.00 92.62 278 GLU A N 1
ATOM 2258 C CA . GLU A 1 278 ? 11.050 11.193 -19.482 1.00 92.62 278 GLU A CA 1
ATOM 2259 C C . GLU A 1 278 ? 10.125 11.469 -20.672 1.00 92.62 278 GLU A C 1
ATOM 2261 O O . GLU A 1 278 ? 10.382 10.987 -21.776 1.00 92.62 278 GLU A O 1
ATOM 2266 N N . ARG A 1 279 ? 9.021 12.184 -20.438 1.00 85.19 279 ARG A N 1
ATOM 2267 C CA . ARG A 1 279 ? 8.087 12.575 -21.504 1.00 85.19 279 ARG A CA 1
ATOM 2268 C C . ARG A 1 279 ? 8.616 13.765 -22.292 1.00 85.19 279 ARG A C 1
ATOM 2270 O O . ARG A 1 279 ? 9.155 14.686 -21.646 1.00 85.19 279 ARG A O 1
#

pLDDT: mean 86.0, std 13.72, range [43.56, 98.06]

Radius of gyration: 29.11 Å; chains: 1; bounding box: 72×50×77 Å

Sequence (279 aa):
MNRQEALQHFLKTYAEDVLNQKLHQAASLYEQIKEELISSFIQSFQSICLQAHSAEVAKTRIGYITYSMRRTYLMDRNYNYVVEAYDKNWFFDPQPCYGIYDAGWVFRFLAEVEGELNQLSTNRAADGEHGAETNYAKDLMKANSLIFGKILGYIYYGQEFRQAVVKNNKLSGITGKGDVFQYCNWFTPILRMKSKRVECGIYASDNRWGESVRKIYNTFSGNEASNYEQYLLSLDKSVTQKIAASEGIKLPNFKFKPTQNGNDSRKNDTNEWSIVGER

Secondary structure (DSSP, 8-state):
--HHHHHHHHIIIIIHHHHHHHHHHHHHHHHHHHHHHHHHHHHHHHHHHHHHHSTTS--S---EEEEE--HHHHHTT--EEEEEEE-TTGGG-SS-EEEEEE-HHHHHHHHHHHHHHHHHHHHHTTSTTS---S-HHHHHHHHIIIIIHHHHHHHHHHHHHHHHHHHHTTSTT--SS--HHHHHHSSEEEEETTTTEEEEE-S-SBTTHHHHHHHHHHHHHTS-THHHHHHHHHS-HHHHHHHHHHTT------EEEEEE--B-TT--B---EEEEEE-

=== Feature glossary ===
The record interleaves many kinds of information about one protein. Here is each kind framed as the question it answers.

Q: What does the local fold look like, residue by residue?
A: The Foldseek 3Di string encodes local tertiary geometry as a 20-letter alphabet — one character per residue — derived from the relative positions of nearby Cα atoms. Unlike the amino-acid sequence, 3Di is a direct function of the 3D structure, so two proteins with the same fold have similar 3Di strings even at low sequence identity.

Q: Which residues are in helices, strands, or loops?
A: The SS8 string is DSSP's per-residue secondary-structure call. α-helix (H) means an i→i+4 H-bond ladder; β-strand (E) means the residue participates in a β-sheet; 3₁₀ (G) and π (I) are tighter and wider helices; T/S are turns/bends; '-' is loop.

Q: How big and how compact is the whole molecule?
A: Radius of gyration (Rg) is the root-mean-square distance of Cα atoms from their centroid — a single number for overall size and compactness. A globular domain of N residues has Rg ≈ 2.2·N^0.38 Å; an extended or disordered chain has a much larger Rg. The Cα contact count is the number of residue pairs whose Cα atoms are within 8 Å and are more than four positions apart in sequence — a standard proxy for tertiary packing density. The bounding box is the smallest axis-aligned box enclosing all Cα atoms.

Q: Where is each backbone atom in 3D?
A: Structure coordinates are given as an mmCIF _atom_site loop: one row per atom with element, residue name, chain id, sequence number, and x/y/z position in Å. Only the four main-chain atoms per residue are included here; side chains are omitted to keep the record compact.

Q: What is the amino-acid chain?
A: Primary structure: the covalent order of the twenty standard amino acids along the backbone. Two proteins with the same sequence will (almost always) fold to the same structure; two with 30% identity often share a fold but not the details.

Q: What if only a Cα trace is available?
A: Three-state secondary structure (P-SEA) collapses the eight DSSP classes into helix (a), strand (b), and coil (c). P-SEA assigns these from Cα geometry alone — distances and angles — without requiring backbone oxygens, so it works on any Cα trace.

Q: What family and function is it annotated with?
A: Database cross-references. InterPro integrates a dozen domain/family signature databases into unified entries with residue-range hits. GO terms attach function/process/location labels with evidence codes. CATH codes position the fold in a four-level structural taxonomy. Organism is the NCBI-taxonomy species name.

Q: How confident is the AlphaFold model at each residue?
A: pLDDT is the predicted lDDT-Cα score: AlphaFold's confidence that the local environment of each residue (all inter-atomic distances within 15 Å) is correctly placed. It is a per-residue number between 0 and 100, with higher meaning more reliable.

Q: How mobile is each atom in the crystal?
A: B-factor (Debye–Waller factor) reflects atomic displacement in the crystal lattice. It is an experimental observable (units Å²), not a prediction; low values mean the atom is pinned down, high values mean it moves or is heterogeneous across the crystal.

Q: Which residues are buried vs exposed?
A: SASA measures how much of the protein is reachable by solvent. It is computed by rolling a water-sized probe over the atomic surface and summing the exposed area (Å²). Per-residue SASA distinguishes core (buried, low SASA) from surface (exposed, high SASA) residues; total SASA is a whole-molecule size measure.

Q: What do the diagnostic plots show?
A: Plot images: a contact map (which residues are close in 3D, as an N×N binary image), a Ramachandran scatter (backbone torsion angles, revealing secondary-structure composition at a glance), and — for AlphaFold structures — a PAE heatmap (pairwise prediction confidence).

Q: What known structures does this most resemble?
A: The Foldseek neighbor list gives the closest experimentally determined structures in the PDB, ranked by structural alignment. TM-score near 1 means near-identical fold; near 0.3 means only rough topology match. This is how one finds what a novel AlphaFold prediction most resembles in the solved-structure universe.

Q: Are the domains correctly placed relative to each other?
A: Predicted aligned error is AlphaFold's pairwise confidence. Unlike pLDDT (per-residue), PAE is per-residue-pair and captures whether two parts of the structure are correctly placed relative to each other. Units are ångströms of expected positional error.

Q: What do the rendered images show?
A: Structure images are PyMOL renders from six orthogonal camera directions. Cartoon representation draws helices as coils and strands as arrows; sticks shows the backbone as bonds; surface shows the solvent-excluded envelope. Rainbow coloring maps sequence position to hue (blue→red, N→C); chain coloring assigns a distinct color per polypeptide.

Q: What are the backbone torsion angles?
A: φ (phi) and ψ (psi) are the two rotatable backbone dihedrals per residue: φ is the C(i-1)–N–Cα–C torsion, ψ is the N–Cα–C–N(i+1) torsion, both in degrees on (−180°, 180°]. α-helical residues cluster near (−60°, −45°); β-strand residues near (−120°, +130°). A Ramachandran plot is simply a scatter of (φ, ψ) for every residue.